Protein AF-A0A1V0UXR1-F1 (afdb_monomer)

Structure (mmCIF, N/CA/C/O backbone):
data_AF-A0A1V0UXR1-F1
#
_entry.id   AF-A0A1V0UXR1-F1
#
loop_
_atom_site.group_PDB
_atom_site.id
_atom_site.type_symbol
_atom_site.label_atom_id
_atom_site.label_alt_id
_atom_site.label_comp_id
_atom_site.label_asym_id
_atom_site.label_entity_id
_atom_site.label_seq_id
_atom_site.pdbx_PDB_ins_code
_atom_site.Cartn_x
_atom_site.Cartn_y
_atom_site.Cartn_z
_atom_site.occupancy
_atom_site.B_iso_or_equiv
_atom_site.auth_seq_id
_atom_site.auth_comp_id
_atom_site.auth_asym_id
_atom_site.auth_atom_id
_atom_site.pdbx_PDB_model_num
ATOM 1 N N . MET A 1 1 ? -4.793 -19.668 8.031 1.00 30.61 1 MET A N 1
ATOM 2 C CA . MET A 1 1 ? -3.951 -20.469 7.113 1.00 30.61 1 MET A CA 1
ATOM 3 C C . MET A 1 1 ? -4.131 -19.935 5.692 1.00 30.61 1 MET A C 1
ATOM 5 O O . MET A 1 1 ? -5.248 -19.958 5.199 1.00 30.61 1 MET A O 1
ATOM 9 N N . LYS A 1 2 ? -3.104 -19.369 5.041 1.00 19.45 2 LYS A N 1
ATOM 10 C CA . LYS A 1 2 ? -3.209 -19.041 3.606 1.00 19.45 2 LYS A CA 1
ATOM 11 C C . LYS A 1 2 ? -2.860 -20.305 2.828 1.00 19.45 2 LYS A C 1
ATOM 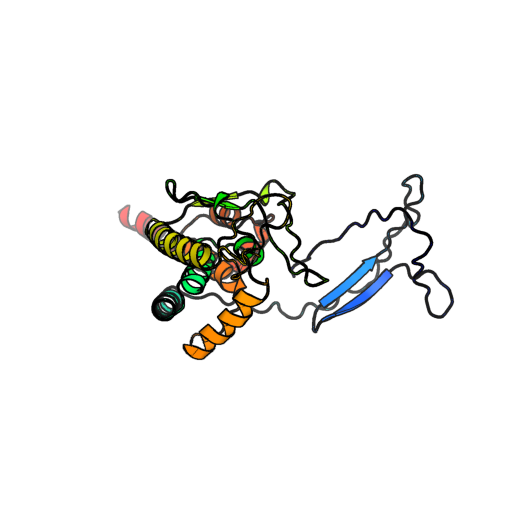13 O O . LYS A 1 2 ? -1.686 -20.646 2.735 1.00 19.45 2 LYS A O 1
ATOM 18 N N . PHE A 1 3 ? -3.871 -20.990 2.301 1.00 22.97 3 PHE A N 1
ATO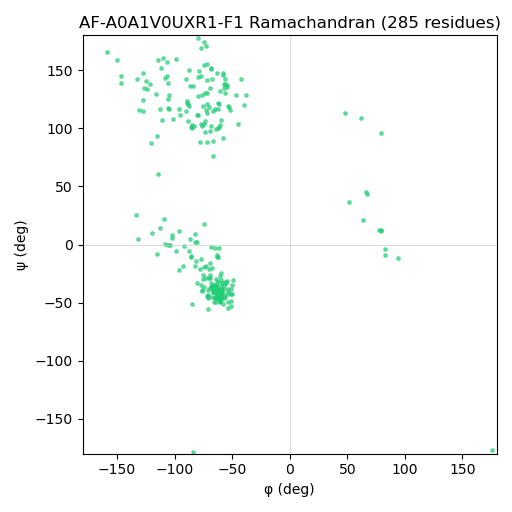M 19 C CA . PHE A 1 3 ? -3.676 -21.912 1.188 1.00 22.97 3 PHE A CA 1
ATOM 20 C C . PHE A 1 3 ? -3.181 -21.070 0.011 1.00 22.97 3 PHE A C 1
ATOM 22 O O . PHE A 1 3 ? -3.945 -20.332 -0.607 1.00 22.97 3 PHE A O 1
ATOM 29 N N . ILE A 1 4 ? -1.874 -21.081 -0.234 1.00 22.98 4 ILE A N 1
ATOM 30 C CA . ILE A 1 4 ? -1.334 -20.552 -1.482 1.00 22.98 4 ILE A CA 1
ATOM 31 C C . ILE A 1 4 ? -1.416 -21.717 -2.455 1.00 22.98 4 ILE A C 1
ATOM 33 O O . ILE A 1 4 ? -0.615 -22.635 -2.352 1.00 22.98 4 ILE A O 1
ATOM 37 N N . SER A 1 5 ? -2.447 -21.661 -3.302 1.00 24.59 5 SER A N 1
ATOM 38 C CA . SER A 1 5 ? -2.695 -22.492 -4.485 1.00 24.59 5 SER A CA 1
ATOM 39 C C . SER A 1 5 ? -2.537 -24.005 -4.311 1.00 24.59 5 SER A C 1
ATOM 41 O O . SER A 1 5 ? -1.430 -24.528 -4.234 1.00 24.59 5 SER A O 1
ATOM 43 N N . ALA A 1 6 ? -3.650 -24.727 -4.427 1.00 27.17 6 ALA A N 1
ATOM 44 C CA . ALA A 1 6 ? -3.596 -26.009 -5.113 1.00 27.17 6 ALA A CA 1
ATOM 45 C C . ALA A 1 6 ? -3.216 -25.706 -6.573 1.00 27.17 6 ALA A C 1
ATOM 47 O O . ALA A 1 6 ? -4.045 -25.224 -7.345 1.00 27.17 6 ALA A O 1
ATOM 48 N N . GLU A 1 7 ? -1.945 -25.874 -6.935 1.00 25.77 7 GLU A N 1
ATOM 49 C CA . GLU A 1 7 ? -1.585 -26.035 -8.340 1.00 25.77 7 GLU A CA 1
ATOM 50 C C . GLU A 1 7 ? -2.129 -27.399 -8.760 1.00 25.77 7 GLU A C 1
ATOM 52 O O . GLU A 1 7 ? -1.537 -28.437 -8.483 1.00 25.77 7 GLU A O 1
ATOM 57 N N . PHE A 1 8 ? -3.301 -27.399 -9.397 1.00 27.30 8 PHE A N 1
ATOM 58 C CA . PHE A 1 8 ? -3.663 -28.488 -10.292 1.00 27.30 8 PHE A CA 1
ATOM 59 C C . PHE A 1 8 ? -2.696 -28.406 -11.472 1.00 27.30 8 PHE A C 1
ATOM 61 O O . PHE A 1 8 ? -2.950 -27.705 -12.451 1.00 27.30 8 PHE A O 1
ATOM 68 N N . MET A 1 9 ? -1.552 -29.077 -11.360 1.00 26.83 9 MET A N 1
ATOM 69 C CA . MET A 1 9 ? -0.810 -29.451 -12.550 1.00 26.83 9 MET A CA 1
ATOM 70 C C . MET A 1 9 ? -1.651 -30.502 -13.273 1.00 26.83 9 MET A C 1
ATOM 72 O O . MET A 1 9 ? -1.670 -31.669 -12.892 1.00 26.83 9 MET A O 1
ATOM 76 N N . LEU A 1 10 ? -2.342 -30.086 -14.335 1.00 27.47 10 LEU A N 1
ATOM 77 C CA . LEU A 1 10 ? -2.569 -30.963 -15.480 1.00 27.47 10 LEU A CA 1
ATOM 78 C C . LEU A 1 10 ? -1.194 -31.197 -16.112 1.00 27.47 10 LEU A C 1
ATOM 80 O O . LEU A 1 10 ? -0.821 -30.553 -17.088 1.00 27.47 10 LEU A O 1
ATOM 84 N N . ALA A 1 11 ? -0.393 -32.051 -15.479 1.00 27.62 11 ALA A N 1
ATOM 85 C CA . ALA A 1 11 ? 0.801 -32.570 -16.104 1.00 27.62 11 ALA A CA 1
ATOM 86 C C . ALA A 1 11 ? 0.329 -33.599 -17.133 1.00 27.62 11 ALA A C 1
ATOM 88 O O . ALA A 1 11 ? -0.065 -34.710 -16.787 1.00 27.62 11 ALA A O 1
ATOM 89 N N . THR A 1 12 ? 0.351 -33.221 -18.410 1.00 27.61 12 THR A N 1
ATOM 90 C CA . THR A 1 12 ? 0.562 -34.205 -19.471 1.00 27.61 12 THR A CA 1
ATOM 91 C C . THR A 1 12 ? 1.817 -34.983 -19.100 1.00 27.61 12 THR A C 1
ATOM 93 O O . THR A 1 12 ? 2.887 -34.389 -18.958 1.00 27.61 12 THR A O 1
ATOM 96 N N . LEU A 1 13 ? 1.640 -36.281 -18.858 1.00 31.38 13 LEU A N 1
ATOM 97 C CA . LEU A 1 13 ? 2.658 -37.235 -18.429 1.00 31.38 13 LEU A CA 1
ATOM 98 C C . LEU A 1 13 ? 3.947 -37.056 -19.245 1.00 31.38 13 LEU A C 1
ATOM 100 O O . LEU A 1 13 ? 4.021 -37.480 -20.396 1.00 31.38 13 LEU A O 1
ATOM 104 N N . ASN A 1 14 ? 4.965 -36.437 -18.645 1.00 27.42 14 ASN A N 1
ATOM 105 C CA . ASN A 1 14 ? 6.330 -36.519 -19.145 1.00 27.42 14 ASN A CA 1
ATOM 106 C C . ASN A 1 14 ? 6.966 -37.768 -18.497 1.00 27.42 14 ASN A C 1
ATOM 108 O O . ASN A 1 14 ? 6.983 -37.842 -17.266 1.00 27.42 14 ASN A O 1
ATOM 112 N N . PRO A 1 15 ? 7.451 -38.774 -19.252 1.00 30.30 15 PRO A N 1
ATOM 113 C CA . PRO A 1 15 ? 7.796 -40.094 -18.702 1.00 30.30 15 PRO A CA 1
ATOM 114 C C . PRO A 1 15 ? 9.007 -40.134 -17.751 1.00 30.30 15 PRO A C 1
ATOM 116 O O . PRO A 1 15 ? 9.349 -41.203 -17.247 1.00 30.30 15 PRO A O 1
ATOM 119 N N . SER A 1 16 ? 9.683 -39.007 -17.522 1.00 29.00 16 SER A N 1
ATOM 120 C CA . SER A 1 16 ? 11.014 -38.945 -16.907 1.00 29.00 16 SER A CA 1
ATOM 121 C C . SER A 1 16 ? 11.057 -38.488 -15.442 1.00 29.00 16 SER A C 1
ATOM 123 O O . SER A 1 16 ? 12.135 -38.489 -14.855 1.00 29.00 16 SER A O 1
ATOM 125 N N . SER A 1 17 ? 9.929 -38.159 -14.802 1.00 36.78 17 SER A N 1
ATOM 126 C CA . SER A 1 17 ? 9.895 -37.747 -13.386 1.00 36.78 17 SER A CA 1
ATOM 127 C C . SER A 1 17 ? 9.136 -38.738 -12.501 1.00 36.78 17 SER A C 1
ATOM 129 O O . SER A 1 17 ? 8.135 -38.394 -11.878 1.00 36.78 17 SER A O 1
ATOM 131 N N . LYS A 1 18 ? 9.598 -39.988 -12.440 1.00 38.94 18 LYS A N 1
ATOM 132 C CA . LYS A 1 18 ? 9.097 -40.951 -11.452 1.00 38.94 18 LYS A CA 1
ATOM 133 C C . LYS A 1 18 ? 9.777 -40.676 -10.107 1.00 38.94 18 LYS A C 1
ATOM 135 O O . LYS A 1 18 ? 10.978 -40.894 -9.973 1.00 38.94 18 LYS A O 1
ATOM 140 N N . CYS A 1 19 ? 9.032 -40.188 -9.113 1.00 38.78 19 CYS A N 1
ATOM 141 C CA . CYS A 1 19 ? 9.479 -40.271 -7.721 1.00 38.78 19 CYS A CA 1
ATOM 142 C C . CYS A 1 19 ? 9.245 -41.713 -7.266 1.00 38.78 19 CYS A C 1
ATOM 144 O O . CYS A 1 19 ? 8.101 -42.107 -7.063 1.00 38.78 19 CYS A O 1
ATOM 146 N N . PHE A 1 20 ? 10.307 -42.510 -7.183 1.00 38.03 20 PHE A N 1
ATOM 147 C CA . PHE A 1 20 ? 10.250 -43.847 -6.602 1.00 38.03 20 PHE A CA 1
ATOM 148 C C . PHE A 1 20 ? 10.537 -43.771 -5.099 1.00 38.03 20 PHE A C 1
ATOM 150 O O . PHE A 1 20 ? 11.371 -42.968 -4.675 1.00 38.03 20 PHE A O 1
ATOM 157 N N . ASP A 1 21 ? 9.851 -44.581 -4.296 1.00 45.38 21 ASP A N 1
ATOM 158 C CA . ASP A 1 21 ? 10.274 -44.850 -2.924 1.00 45.38 21 ASP A CA 1
ATOM 159 C C . ASP A 1 21 ? 11.523 -45.756 -2.897 1.00 45.38 21 ASP A C 1
ATOM 161 O O . ASP A 1 21 ? 11.967 -46.291 -3.915 1.00 45.38 21 ASP A O 1
ATOM 165 N N . GLU A 1 22 ? 12.107 -45.914 -1.710 1.00 40.34 22 GLU A N 1
ATOM 166 C CA . GLU A 1 22 ? 13.294 -46.736 -1.423 1.00 40.34 22 GLU A CA 1
ATOM 167 C C . GLU A 1 22 ? 13.115 -48.244 -1.723 1.00 40.34 22 GLU A C 1
ATOM 169 O O . GLU A 1 22 ? 14.075 -49.012 -1.651 1.00 40.34 22 GLU A O 1
ATOM 174 N N . HIS A 1 23 ? 11.916 -48.656 -2.147 1.00 42.09 23 HIS A N 1
ATOM 175 C CA . HIS A 1 23 ? 11.561 -50.012 -2.561 1.00 42.09 23 HIS A CA 1
ATOM 176 C C . HIS A 1 23 ? 11.078 -50.102 -4.024 1.00 42.09 23 HIS A C 1
ATOM 178 O O . HIS A 1 23 ? 10.616 -51.159 -4.454 1.00 42.09 23 HIS A O 1
ATOM 184 N N . GLY A 1 24 ? 11.208 -49.030 -4.817 1.00 37.50 24 GLY A N 1
ATOM 185 C CA . GLY A 1 24 ? 10.818 -49.012 -6.232 1.00 37.50 24 GLY A CA 1
ATOM 186 C C . GLY A 1 24 ? 9.314 -48.836 -6.487 1.00 37.50 24 GLY A C 1
ATOM 187 O O . GLY A 1 24 ? 8.867 -49.002 -7.624 1.00 37.50 24 GLY A O 1
ATOM 188 N N . GLY A 1 25 ? 8.528 -48.477 -5.470 1.00 38.28 25 GLY A N 1
ATOM 189 C CA . GLY A 1 25 ? 7.123 -48.087 -5.589 1.00 38.28 25 GLY A CA 1
ATOM 190 C C . GLY A 1 25 ? 6.963 -46.646 -6.081 1.00 38.28 25 GLY A C 1
ATOM 191 O O . GLY A 1 25 ? 7.808 -45.792 -5.832 1.00 38.28 25 GLY A O 1
ATOM 192 N N . ILE A 1 26 ? 5.886 -46.343 -6.813 1.00 47.56 26 ILE A N 1
ATOM 193 C CA . ILE A 1 26 ? 5.586 -44.969 -7.253 1.00 47.56 26 ILE A CA 1
ATOM 194 C C . ILE A 1 26 ? 5.142 -44.153 -6.029 1.00 47.56 26 ILE A C 1
ATOM 196 O O . ILE A 1 26 ? 4.154 -44.488 -5.376 1.00 47.56 26 ILE A O 1
ATOM 200 N N . GLN A 1 27 ? 5.845 -43.066 -5.713 1.00 43.50 27 GLN A N 1
ATOM 201 C CA . GLN A 1 27 ? 5.537 -42.191 -4.583 1.00 43.50 27 GLN A CA 1
ATOM 202 C C . GLN A 1 27 ? 4.359 -41.257 -4.924 1.00 43.50 27 GLN A C 1
ATOM 204 O O . GLN A 1 27 ? 4.540 -40.135 -5.387 1.00 43.50 27 GLN A O 1
ATOM 209 N N . MET A 1 28 ? 3.135 -41.733 -4.672 1.00 53.91 28 MET A N 1
ATOM 210 C CA . MET A 1 28 ? 1.866 -41.105 -5.098 1.00 53.91 28 MET A CA 1
ATOM 211 C C . MET A 1 28 ? 1.447 -39.852 -4.309 1.00 53.91 28 MET A C 1
ATOM 213 O O . MET A 1 28 ? 0.611 -39.059 -4.754 1.00 53.91 28 MET A O 1
ATOM 217 N N . ALA A 1 29 ? 1.997 -39.669 -3.112 1.00 53.91 29 ALA A N 1
ATOM 218 C CA . ALA A 1 29 ? 1.836 -38.454 -2.335 1.00 53.91 29 ALA A CA 1
ATOM 219 C C . ALA A 1 29 ? 3.111 -38.197 -1.538 1.00 53.91 29 ALA A C 1
ATOM 221 O O . ALA A 1 29 ? 3.706 -39.117 -0.979 1.00 53.91 29 ALA A O 1
ATOM 222 N N . SER A 1 30 ? 3.532 -36.938 -1.464 1.00 58.03 30 SER A N 1
ATOM 223 C CA . SER A 1 30 ? 4.660 -36.550 -0.623 1.00 58.03 30 SER A CA 1
ATOM 224 C C . SER A 1 30 ? 4.316 -35.323 0.200 1.00 58.03 30 SER A C 1
ATOM 226 O O . SER A 1 30 ? 3.637 -34.399 -0.255 1.00 58.03 30 SER A O 1
ATOM 228 N N . ILE A 1 31 ? 4.797 -35.316 1.440 1.00 60.50 31 ILE A N 1
ATOM 229 C CA . ILE A 1 31 ? 4.770 -34.142 2.297 1.00 60.50 31 ILE A CA 1
ATOM 230 C C . ILE A 1 31 ? 6.209 -33.691 2.520 1.00 60.50 31 ILE A C 1
ATOM 232 O O . ILE A 1 31 ? 7.033 -34.417 3.068 1.00 60.50 31 ILE A O 1
ATOM 236 N N . ARG A 1 32 ? 6.540 -32.484 2.063 1.00 60.44 32 ARG A N 1
ATOM 237 C CA . ARG A 1 32 ? 7.872 -31.896 2.242 1.00 60.44 32 ARG A CA 1
ATOM 238 C C . ARG A 1 32 ? 7.779 -30.658 3.106 1.00 60.44 32 ARG A C 1
ATOM 240 O O . ARG A 1 32 ? 6.991 -29.757 2.833 1.00 60.44 32 ARG A O 1
ATOM 247 N N . LYS A 1 33 ? 8.606 -30.569 4.142 1.00 55.06 33 LYS A N 1
ATOM 248 C CA . LYS A 1 33 ? 8.699 -29.361 4.967 1.00 55.06 33 LYS A CA 1
ATOM 249 C C . LYS A 1 33 ? 9.357 -28.244 4.147 1.00 55.06 33 LYS A C 1
ATOM 251 O O . LYS A 1 33 ? 10.494 -28.379 3.715 1.00 55.06 33 LYS A O 1
ATOM 256 N N . ARG A 1 34 ? 8.637 -27.145 3.918 1.00 59.41 34 ARG A N 1
ATOM 257 C CA . ARG A 1 34 ? 9.094 -25.978 3.140 1.00 59.41 34 ARG A CA 1
ATOM 258 C C . ARG A 1 34 ? 9.599 -24.829 4.025 1.00 59.41 34 ARG A C 1
ATOM 260 O O . ARG A 1 34 ? 10.075 -23.822 3.513 1.00 59.41 34 ARG A O 1
ATOM 267 N N . GLY A 1 35 ? 9.461 -24.950 5.344 1.00 45.22 35 GLY A N 1
ATOM 268 C CA . GLY A 1 35 ? 9.848 -23.931 6.319 1.00 45.22 35 GLY A CA 1
ATOM 269 C C . GLY A 1 35 ? 9.465 -24.332 7.741 1.00 45.22 35 GLY A C 1
ATOM 270 O O . GLY A 1 35 ? 8.943 -25.423 7.968 1.00 45.22 35 GLY A O 1
ATOM 271 N N . THR A 1 36 ? 9.700 -23.449 8.717 1.00 41.38 36 THR A N 1
ATOM 272 C CA . THR A 1 36 ? 9.523 -23.759 10.149 1.00 41.38 36 THR A CA 1
ATOM 273 C C . THR A 1 36 ? 8.127 -24.305 10.473 1.00 41.38 36 THR A C 1
ATOM 275 O O . THR A 1 36 ? 8.024 -25.260 11.235 1.00 41.38 36 THR A O 1
ATOM 278 N N . ASN A 1 37 ? 7.085 -23.768 9.818 1.00 48.25 37 ASN A N 1
ATOM 279 C CA . ASN A 1 37 ? 5.680 -24.189 9.938 1.00 48.25 37 ASN A CA 1
ATOM 280 C C . ASN A 1 37 ? 4.980 -24.352 8.568 1.00 48.25 37 ASN A C 1
ATOM 282 O O . ASN A 1 37 ? 3.766 -24.170 8.473 1.00 48.25 37 ASN A O 1
ATOM 286 N N . SER A 1 38 ? 5.713 -24.621 7.485 1.00 43.38 38 SER A N 1
ATOM 287 C CA . SER A 1 38 ? 5.108 -24.818 6.160 1.00 43.38 38 SER A CA 1
ATOM 288 C C . SER A 1 38 ? 5.453 -26.189 5.603 1.00 43.38 38 SER A C 1
ATOM 290 O O . SER A 1 38 ? 6.592 -26.641 5.693 1.00 43.38 38 SER A O 1
ATOM 292 N N . TYR A 1 39 ? 4.453 -26.832 5.009 1.00 61.84 39 TYR A N 1
ATOM 293 C CA . TYR A 1 39 ? 4.573 -28.117 4.338 1.00 61.84 39 TYR A CA 1
ATOM 294 C C . TYR A 1 39 ? 4.005 -27.967 2.927 1.00 61.84 39 TYR A C 1
ATOM 296 O O . TYR A 1 39 ? 2.961 -27.342 2.741 1.00 61.84 39 TYR A O 1
ATOM 304 N N . LEU A 1 40 ? 4.722 -28.488 1.941 1.00 55.81 40 LEU A N 1
ATOM 305 C CA . LEU A 1 40 ? 4.225 -28.727 0.600 1.00 55.81 40 LEU A CA 1
ATOM 306 C C . LEU A 1 40 ? 3.634 -30.132 0.591 1.00 55.81 40 LEU A C 1
ATOM 308 O O . LEU A 1 40 ? 4.325 -31.085 0.946 1.00 55.81 40 LEU A O 1
ATOM 312 N N . LEU A 1 41 ? 2.367 -30.228 0.216 1.00 58.84 41 LEU A N 1
ATOM 313 C CA . LEU A 1 41 ? 1.689 -31.491 -0.006 1.00 58.84 41 LEU A CA 1
ATOM 314 C C . LEU A 1 41 ? 1.552 -31.671 -1.517 1.00 58.84 41 LEU A C 1
ATOM 316 O O . LEU A 1 41 ? 0.887 -30.862 -2.164 1.00 58.84 41 LEU A O 1
ATOM 320 N N . THR A 1 42 ? 2.172 -32.708 -2.059 1.00 58.69 42 THR A N 1
ATOM 321 C CA . THR A 1 42 ? 1.987 -33.120 -3.450 1.00 58.69 42 THR A CA 1
ATOM 322 C C . THR A 1 42 ? 1.124 -34.366 -3.442 1.00 58.69 42 THR A C 1
ATOM 324 O O . THR A 1 42 ? 1.456 -35.325 -2.750 1.00 58.69 42 THR A O 1
ATOM 327 N N . VAL A 1 43 ? 0.018 -34.342 -4.182 1.00 59.78 43 VAL A N 1
ATOM 328 C CA . VAL A 1 43 ? -0.859 -35.498 -4.381 1.00 59.78 43 VAL A CA 1
ATOM 329 C C . VAL A 1 43 ? -1.033 -35.664 -5.880 1.00 59.78 43 VAL A C 1
ATOM 331 O O . VAL A 1 43 ? -1.601 -34.785 -6.529 1.00 59.78 43 VAL A O 1
ATOM 334 N N . GLU A 1 44 ? -0.549 -36.771 -6.428 1.00 57.84 44 GLU A N 1
ATOM 335 C CA . GLU A 1 44 ? -0.821 -37.122 -7.816 1.00 57.84 44 GLU A CA 1
ATOM 336 C C . GLU A 1 44 ? -2.180 -37.822 -7.872 1.00 57.84 44 GLU A C 1
ATOM 338 O O . GLU A 1 44 ? -2.340 -38.986 -7.504 1.00 57.84 44 GLU A O 1
ATOM 343 N N . LEU A 1 45 ? -3.206 -37.082 -8.294 1.00 56.47 45 LEU A N 1
ATOM 344 C CA . LEU A 1 45 ? -4.479 -37.688 -8.663 1.00 56.47 45 LEU A CA 1
ATOM 345 C C . LEU A 1 45 ? -4.258 -38.386 -10.005 1.00 56.47 45 LEU A C 1
ATOM 347 O O . LEU A 1 45 ? -4.289 -37.739 -11.046 1.00 56.47 45 LEU A O 1
ATOM 351 N N . GLY A 1 46 ? -3.990 -39.691 -9.974 1.00 54.81 46 GLY A N 1
ATOM 352 C CA . GLY A 1 46 ? -3.869 -40.488 -11.190 1.00 54.81 46 GLY A CA 1
ATOM 353 C C . GLY A 1 46 ? -5.176 -40.422 -11.980 1.00 54.81 46 GLY A C 1
ATOM 354 O O . GLY A 1 46 ? -6.176 -41.003 -11.558 1.00 54.81 46 GLY A O 1
ATOM 355 N N . TYR A 1 47 ? -5.183 -39.695 -13.092 1.00 56.22 47 TYR A N 1
ATOM 356 C CA . TYR A 1 47 ? -6.168 -39.831 -14.163 1.00 56.22 47 TYR A CA 1
ATOM 357 C C . TYR A 1 47 ? -5.469 -40.539 -15.325 1.00 56.22 47 TYR A C 1
ATOM 359 O O . TYR A 1 47 ? -4.293 -40.276 -15.580 1.00 56.22 47 TYR A O 1
ATOM 367 N N . ASP A 1 48 ? -6.152 -41.466 -15.990 1.00 55.84 48 ASP A N 1
ATOM 368 C CA . ASP A 1 48 ? -5.620 -42.096 -17.197 1.00 55.84 48 ASP A CA 1
ATOM 369 C C . ASP A 1 48 ? -5.696 -41.136 -18.397 1.00 55.84 48 ASP A C 1
ATOM 371 O O . ASP A 1 48 ? -6.245 -40.032 -18.316 1.00 55.84 48 ASP A O 1
ATOM 375 N N . ALA A 1 49 ? -5.131 -41.551 -19.534 1.00 48.53 49 ALA A N 1
ATOM 376 C CA . ALA A 1 49 ? -5.113 -40.759 -20.765 1.00 48.53 49 ALA A CA 1
ATOM 377 C C . ALA A 1 49 ? -6.521 -40.471 -21.332 1.00 48.53 49 ALA A C 1
ATOM 379 O O . ALA A 1 49 ? -6.664 -39.650 -22.234 1.00 48.53 49 ALA A O 1
ATOM 380 N N . GLN A 1 50 ? -7.557 -41.128 -20.803 1.00 54.75 50 GLN A N 1
ATOM 381 C CA . GLN A 1 50 ? -8.961 -40.974 -21.173 1.00 54.75 50 GLN A CA 1
ATOM 382 C C . GLN A 1 50 ? -9.740 -40.130 -20.146 1.00 54.75 50 GLN A C 1
ATOM 384 O O . GLN A 1 50 ? -10.955 -39.972 -20.266 1.00 54.75 50 GLN A O 1
ATOM 389 N N . GLY A 1 51 ? -9.057 -39.566 -19.142 1.00 50.97 51 GLY A N 1
ATOM 390 C CA . GLY A 1 51 ? -9.655 -38.706 -18.121 1.00 50.97 51 GLY A CA 1
ATOM 391 C C . GLY A 1 51 ? -10.414 -39.467 -17.033 1.00 50.97 51 GLY A C 1
ATOM 392 O O . GLY A 1 51 ? -11.129 -38.851 -16.239 1.00 50.97 51 GLY A O 1
ATOM 393 N N . LYS A 1 52 ? -10.270 -40.793 -16.951 1.00 53.62 52 LYS A N 1
ATOM 394 C CA . LYS A 1 52 ? -10.878 -41.600 -15.895 1.00 53.62 52 LYS A CA 1
ATOM 395 C C . LYS A 1 52 ? -9.957 -41.633 -14.685 1.00 53.62 52 LYS A C 1
ATOM 397 O O . LYS A 1 52 ? -8.744 -41.795 -14.779 1.00 53.62 52 LYS A O 1
ATOM 402 N N . ARG A 1 53 ? -10.555 -41.478 -13.508 1.00 57.84 53 ARG A N 1
ATOM 403 C CA . ARG A 1 53 ? -9.836 -41.505 -12.236 1.00 57.84 53 ARG A CA 1
ATOM 404 C C . ARG A 1 53 ? -9.283 -42.917 -11.994 1.00 57.84 53 ARG A C 1
ATOM 406 O O . ARG A 1 53 ? -10.054 -43.858 -11.817 1.00 57.84 53 ARG A O 1
ATOM 413 N N . VAL A 1 54 ? -7.959 -43.053 -11.976 1.00 65.62 54 VAL A N 1
ATOM 414 C CA . VAL A 1 54 ? -7.230 -44.303 -11.689 1.00 65.62 54 VAL A CA 1
ATOM 415 C C . VAL A 1 54 ? -7.377 -44.678 -10.212 1.00 65.62 54 VAL A C 1
ATOM 417 O O . VAL A 1 54 ? -7.405 -45.854 -9.861 1.00 65.62 54 VAL A O 1
ATOM 420 N N . ILE A 1 55 ? -7.544 -43.679 -9.340 1.00 63.34 55 ILE A N 1
ATOM 421 C CA . ILE A 1 55 ? -7.718 -43.868 -7.898 1.00 63.34 55 ILE A CA 1
ATOM 422 C C . ILE A 1 55 ? -9.186 -43.643 -7.517 1.00 63.34 55 ILE A C 1
ATOM 424 O O . ILE A 1 55 ? -9.708 -42.536 -7.660 1.00 63.34 55 ILE A O 1
ATOM 428 N N . LYS A 1 56 ? -9.857 -44.685 -7.011 1.00 60.91 56 LYS A N 1
ATOM 429 C CA . LYS A 1 56 ? -11.254 -44.598 -6.547 1.00 60.91 56 LYS A CA 1
ATOM 430 C C . LYS A 1 56 ? -11.388 -43.761 -5.269 1.00 60.91 56 LYS A C 1
ATOM 432 O O . LYS A 1 56 ? -12.319 -42.966 -5.161 1.00 60.91 56 LYS A O 1
ATOM 437 N N . ASP A 1 57 ? -10.413 -43.874 -4.367 1.00 61.38 57 ASP A N 1
ATOM 438 C CA . ASP A 1 57 ? -10.413 -43.225 -3.055 1.00 61.38 57 ASP A CA 1
ATOM 439 C C . ASP A 1 57 ? -9.434 -42.048 -2.965 1.00 61.38 57 ASP A C 1
ATOM 441 O O . ASP A 1 57 ? -8.480 -41.922 -3.729 1.00 61.38 57 ASP A O 1
ATOM 445 N N . ASN A 1 58 ? -9.674 -41.130 -2.032 1.00 62.56 58 ASN A N 1
ATOM 446 C CA . ASN A 1 58 ? -8.752 -40.026 -1.787 1.00 62.56 58 ASN A CA 1
ATOM 447 C C . ASN A 1 58 ? -7.521 -40.547 -1.017 1.00 62.56 58 ASN A C 1
ATOM 449 O O . ASN A 1 58 ? -7.695 -40.976 0.124 1.00 62.56 58 ASN A O 1
ATOM 453 N N . PRO A 1 59 ? -6.288 -40.451 -1.554 1.00 65.00 59 PRO A N 1
ATOM 454 C CA . PRO A 1 59 ? -5.074 -40.895 -0.856 1.00 65.00 59 PRO A CA 1
ATOM 455 C C . PRO A 1 59 ? -4.789 -40.106 0.436 1.00 65.00 59 PRO A C 1
ATOM 457 O O . PRO A 1 59 ? -3.948 -40.503 1.234 1.00 65.00 59 PRO A O 1
ATOM 460 N N . MET A 1 60 ? -5.501 -38.996 0.667 1.00 62.72 60 MET A N 1
ATOM 461 C CA . MET A 1 60 ? -5.445 -38.218 1.908 1.00 62.72 60 MET A CA 1
ATOM 462 C C . MET A 1 60 ? -6.412 -38.706 2.996 1.00 62.72 60 MET A C 1
ATOM 464 O O . MET A 1 60 ? -6.384 -38.174 4.109 1.00 62.72 60 MET A O 1
ATOM 468 N N . ASN A 1 61 ? -7.273 -39.690 2.712 1.00 61.53 61 ASN A N 1
ATOM 469 C CA . ASN A 1 61 ? -8.146 -40.277 3.727 1.00 61.53 61 ASN A CA 1
ATOM 470 C C . ASN A 1 61 ? -7.289 -40.942 4.818 1.00 61.53 61 ASN A C 1
ATOM 472 O O . ASN A 1 61 ? -6.478 -41.815 4.538 1.00 61.53 61 ASN A O 1
ATOM 476 N N . GLY A 1 62 ? -7.454 -40.509 6.072 1.00 62.38 62 GLY A N 1
ATOM 477 C CA . GLY A 1 62 ? -6.697 -41.021 7.225 1.00 62.38 62 GLY A CA 1
ATOM 478 C C . GLY A 1 62 ? -5.443 -40.217 7.595 1.00 62.38 62 GLY A C 1
ATOM 479 O O . GLY A 1 62 ? -4.925 -40.379 8.702 1.00 62.38 62 GLY A O 1
ATOM 480 N N . VAL A 1 63 ? -4.990 -39.285 6.748 1.00 66.06 63 VAL A N 1
ATOM 481 C CA . VAL A 1 63 ? -3.870 -38.395 7.089 1.00 66.06 63 VAL A CA 1
ATOM 482 C C . VAL A 1 63 ? -4.347 -37.346 8.097 1.00 66.06 63 VAL A C 1
ATOM 484 O O . VAL A 1 63 ? -5.069 -36.405 7.761 1.00 66.06 63 VAL A O 1
ATOM 487 N N . LYS A 1 64 ? -3.933 -37.489 9.362 1.00 54.31 64 LYS A N 1
ATOM 488 C CA . LYS A 1 64 ? -4.240 -36.507 10.411 1.00 54.31 64 LYS A CA 1
ATOM 489 C C . LYS A 1 64 ? -3.560 -35.177 10.088 1.00 54.31 64 LYS A C 1
ATOM 491 O O . LYS A 1 64 ? -2.334 -35.078 10.077 1.00 54.31 64 LYS A O 1
ATOM 496 N N . LYS A 1 65 ? -4.366 -34.134 9.870 1.00 58.88 65 LYS A N 1
ATOM 497 C CA . LYS A 1 65 ? -3.874 -32.761 9.721 1.00 58.88 65 LYS A CA 1
ATOM 498 C C . LYS A 1 65 ? -3.060 -32.388 10.974 1.00 58.88 65 LYS A C 1
ATOM 500 O O . LYS A 1 65 ? -3.561 -32.584 12.085 1.00 58.88 65 LYS A O 1
ATOM 505 N N . PRO A 1 66 ? -1.833 -31.854 10.836 1.00 63.22 66 PRO A N 1
ATOM 506 C CA . PRO A 1 66 ? -1.076 -31.368 11.983 1.00 63.22 66 PRO A CA 1
ATOM 507 C C . PRO A 1 66 ? -1.912 -30.356 12.770 1.00 63.22 66 PRO A C 1
ATOM 509 O O . PRO A 1 66 ? -2.558 -29.500 12.160 1.00 63.22 66 PRO A O 1
ATOM 512 N N . LYS A 1 67 ? -1.904 -30.446 14.109 1.00 52.34 67 LYS A N 1
ATOM 513 C CA . LYS A 1 67 ? -2.588 -29.468 14.969 1.00 52.34 67 LYS A CA 1
ATOM 514 C C . LYS A 1 67 ? -2.109 -28.067 14.585 1.00 52.34 67 LYS A C 1
ATOM 516 O O . LYS A 1 67 ? -0.915 -27.771 14.673 1.00 52.34 67 LYS A O 1
ATOM 521 N N . GLU A 1 68 ? -3.030 -27.221 14.129 1.00 55.91 68 GLU A N 1
ATOM 522 C CA . GLU A 1 68 ? -2.722 -25.820 13.864 1.00 55.91 68 GLU A CA 1
ATOM 523 C C . GLU A 1 68 ? -2.314 -25.184 15.197 1.00 55.91 68 GLU A C 1
ATOM 525 O O . GLU A 1 68 ? -3.098 -25.150 16.144 1.00 55.91 68 GLU A O 1
ATOM 530 N N . LYS A 1 69 ? -1.061 -24.717 15.303 1.00 50.81 69 LYS A N 1
ATOM 531 C CA . LYS A 1 69 ? -0.689 -23.814 16.399 1.00 50.81 69 LYS A CA 1
ATOM 532 C C . LYS A 1 69 ? -1.624 -22.608 16.330 1.00 50.81 69 LYS A C 1
ATOM 534 O O . LYS A 1 69 ? -1.923 -22.167 15.217 1.00 50.81 69 LYS A O 1
ATOM 539 N N . ALA A 1 70 ? -2.038 -22.092 17.492 1.00 52.56 70 ALA A N 1
ATOM 540 C CA . ALA A 1 70 ? -2.850 -20.883 17.600 1.00 52.56 70 ALA A CA 1
ATOM 541 C C . ALA A 1 70 ? -2.362 -19.851 16.575 1.00 52.56 70 ALA A C 1
ATOM 543 O O . ALA A 1 70 ? -1.172 -19.514 16.528 1.00 52.56 70 ALA A O 1
ATOM 544 N N . THR A 1 71 ? -3.251 -19.451 15.665 1.00 54.22 71 THR A N 1
ATOM 545 C CA . THR A 1 71 ? -2.946 -18.430 14.668 1.00 54.22 71 THR A CA 1
ATOM 546 C C . THR A 1 71 ? -2.444 -17.204 15.409 1.00 54.22 71 THR A C 1
ATOM 548 O O . THR A 1 71 ? -3.176 -16.679 16.239 1.00 54.22 71 THR A O 1
ATOM 551 N N . ARG A 1 72 ? -1.201 -16.776 15.133 1.00 55.41 72 ARG A N 1
ATOM 552 C CA . ARG A 1 72 ? -0.677 -15.507 15.656 1.00 55.41 72 ARG A CA 1
ATOM 553 C C . ARG A 1 72 ? -1.729 -14.427 15.433 1.00 55.41 72 ARG A C 1
ATOM 555 O O . ARG A 1 72 ? -2.217 -14.298 14.305 1.00 55.41 72 ARG A O 1
ATOM 562 N N . GLU A 1 73 ? -2.053 -13.703 16.496 1.00 63.41 73 GLU A N 1
ATOM 563 C CA . GLU A 1 73 ? -2.946 -12.557 16.420 1.00 63.41 73 GLU A CA 1
ATOM 564 C C . GLU A 1 73 ? -2.394 -11.565 15.397 1.00 63.41 73 GLU A C 1
ATOM 566 O O . GLU A 1 73 ? -1.181 -11.391 15.241 1.00 63.41 73 GLU A O 1
ATOM 571 N N . ILE A 1 74 ? -3.295 -11.011 14.594 1.00 71.00 74 ILE A N 1
ATOM 572 C CA . ILE A 1 74 ? -2.921 -10.059 13.559 1.00 71.00 74 ILE A CA 1
ATOM 573 C C . ILE A 1 74 ? -2.740 -8.718 14.247 1.00 71.00 74 ILE A C 1
ATOM 575 O O . ILE A 1 74 ? -3.699 -8.115 14.715 1.00 71.00 74 ILE A O 1
ATOM 579 N N . GLU A 1 75 ? -1.496 -8.266 14.291 1.00 79.94 75 GLU A N 1
ATOM 580 C CA . GLU A 1 75 ? -1.161 -6.955 14.815 1.00 79.94 75 GLU A CA 1
ATOM 581 C C . GLU A 1 75 ? -1.521 -5.871 13.799 1.00 79.94 75 GLU A C 1
ATOM 583 O O . GLU A 1 75 ? -1.130 -5.943 12.634 1.00 79.94 75 GLU A O 1
ATOM 588 N N . VAL A 1 76 ? -2.261 -4.861 14.243 1.00 88.06 76 VAL A N 1
ATOM 589 C CA . VAL A 1 76 ? -2.656 -3.690 13.448 1.00 88.06 76 VAL A CA 1
ATOM 590 C C . VAL A 1 76 ? -2.282 -2.433 14.206 1.00 88.06 76 VAL A C 1
ATOM 592 O O . VAL A 1 76 ? -2.299 -2.458 15.434 1.00 88.06 76 VAL A O 1
ATOM 595 N N . TYR A 1 77 ? -1.931 -1.367 13.490 1.00 92.31 77 TYR A N 1
ATOM 596 C CA . TYR A 1 77 ? -1.741 -0.060 14.116 1.00 92.31 77 TYR A CA 1
ATOM 597 C C . TYR A 1 77 ? -3.081 0.606 14.412 1.00 92.31 77 TYR A C 1
ATOM 599 O O . TYR A 1 77 ? -4.031 0.458 13.637 1.00 92.31 77 TYR A O 1
ATOM 607 N N . ASP A 1 78 ? -3.134 1.343 15.514 1.00 90.38 78 ASP A N 1
ATOM 608 C CA . ASP A 1 78 ? -4.209 2.294 15.787 1.00 90.38 78 ASP A CA 1
ATOM 609 C C . ASP A 1 78 ? -3.955 3.659 15.110 1.00 90.38 78 ASP A C 1
ATOM 611 O O . ASP A 1 78 ? -2.982 3.848 14.373 1.00 90.38 78 ASP A O 1
ATOM 615 N N . GLU A 1 79 ? -4.862 4.615 15.315 1.00 90.56 79 GLU A N 1
ATOM 616 C CA . GLU A 1 79 ? -4.778 5.953 14.716 1.00 90.56 79 GLU A CA 1
ATOM 617 C C . GLU A 1 79 ? -3.552 6.746 15.199 1.00 90.56 79 GLU A C 1
ATOM 619 O O . GLU A 1 79 ? -2.916 7.447 14.408 1.00 90.56 79 GLU A O 1
ATOM 624 N N . HIS A 1 80 ? -3.173 6.598 16.470 1.00 94.31 80 HIS A N 1
ATOM 625 C CA . HIS A 1 80 ? -2.025 7.291 17.047 1.00 94.31 80 HIS A CA 1
ATOM 626 C C . HIS A 1 80 ? -0.706 6.722 16.508 1.00 94.31 80 HIS A C 1
ATOM 628 O O . HIS A 1 80 ? 0.173 7.473 16.081 1.00 94.31 80 HIS A O 1
ATOM 634 N N . GLU A 1 81 ? -0.580 5.398 16.441 1.00 95.69 81 GLU A N 1
ATOM 635 C CA . GLU A 1 81 ? 0.567 4.720 15.836 1.00 95.69 81 GLU A CA 1
ATOM 636 C C . GLU A 1 81 ? 0.691 5.032 14.340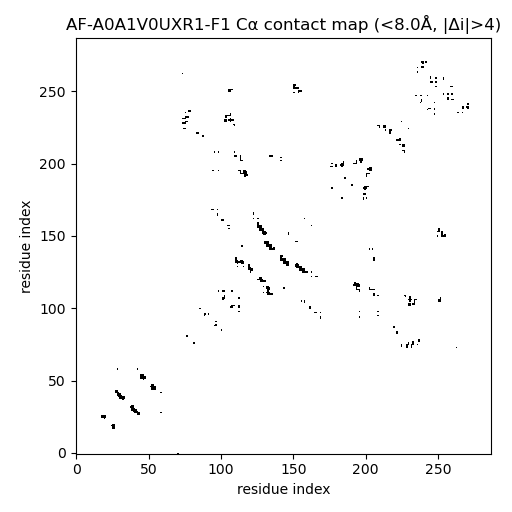 1.00 95.69 81 GLU A C 1
ATOM 638 O O . GLU A 1 81 ? 1.800 5.196 13.826 1.00 95.69 81 GLU A O 1
ATOM 643 N N . VAL A 1 82 ? -0.433 5.173 13.629 1.00 96.31 82 VAL A N 1
ATOM 644 C CA . VAL A 1 82 ? -0.433 5.641 12.238 1.00 96.31 82 VAL A CA 1
ATOM 645 C C . VAL A 1 82 ? 0.086 7.070 12.133 1.00 96.31 82 VAL A C 1
ATOM 647 O O . VAL A 1 82 ? 0.900 7.334 11.250 1.00 96.31 82 VAL A O 1
ATOM 650 N N . GLN A 1 83 ? -0.302 7.971 13.035 1.00 96.38 83 GLN A N 1
ATOM 651 C CA . GLN A 1 83 ? 0.224 9.336 13.040 1.00 96.38 83 GLN A CA 1
ATOM 652 C C . GLN A 1 83 ? 1.740 9.364 13.299 1.00 96.38 83 GLN A C 1
ATOM 654 O O . GLN A 1 83 ? 2.485 10.080 12.621 1.00 96.38 83 GLN A O 1
ATOM 659 N N . GLN A 1 84 ? 2.223 8.556 14.248 1.00 97.31 84 GLN A N 1
ATOM 660 C CA . GLN A 1 84 ? 3.657 8.397 14.509 1.00 97.31 84 GLN A CA 1
ATOM 661 C C . GLN A 1 84 ? 4.394 7.855 13.278 1.00 97.31 84 GLN A C 1
ATOM 663 O O . GLN A 1 84 ? 5.436 8.389 12.890 1.00 97.31 84 GLN A O 1
ATOM 668 N N . LEU A 1 85 ? 3.821 6.840 12.624 1.00 97.56 85 LEU A N 1
ATOM 669 C CA . LEU A 1 85 ? 4.331 6.277 11.380 1.00 97.56 85 LEU A CA 1
ATOM 670 C C . LEU A 1 85 ? 4.433 7.345 10.282 1.00 97.56 85 LEU A C 1
ATOM 672 O O . LEU A 1 85 ? 5.489 7.481 9.665 1.00 97.56 85 LEU A O 1
ATOM 676 N N . THR A 1 86 ? 3.367 8.109 10.030 1.00 96.50 86 THR A N 1
ATOM 677 C CA . THR A 1 86 ? 3.366 9.133 8.975 1.00 96.50 86 THR A CA 1
ATOM 678 C C . THR A 1 86 ? 4.390 10.226 9.248 1.00 96.50 86 THR A C 1
ATOM 680 O O . THR A 1 86 ? 5.103 10.624 8.330 1.00 96.50 86 THR A O 1
ATOM 683 N N . ASN A 1 87 ? 4.539 10.642 10.509 1.00 97.38 87 ASN A N 1
ATOM 684 C CA . ASN A 1 87 ? 5.535 11.636 10.908 1.00 97.38 87 ASN A CA 1
ATOM 685 C C . ASN A 1 87 ? 6.968 11.123 10.693 1.00 97.38 87 ASN A C 1
ATOM 687 O O . ASN A 1 87 ? 7.826 11.858 10.207 1.00 97.38 87 ASN A O 1
ATOM 691 N N . ALA A 1 88 ? 7.237 9.855 11.016 1.00 97.50 88 ALA A N 1
ATOM 692 C CA . ALA A 1 88 ? 8.545 9.243 10.790 1.00 97.50 88 ALA A CA 1
ATOM 693 C C . ALA A 1 88 ? 8.887 9.126 9.291 1.00 97.50 88 ALA A C 1
ATOM 695 O O . ALA A 1 88 ? 10.039 9.323 8.902 1.00 97.50 88 ALA A O 1
ATOM 696 N N . LEU A 1 89 ? 7.892 8.869 8.433 1.00 97.38 89 LEU A N 1
ATOM 697 C CA . LEU A 1 89 ? 8.082 8.770 6.980 1.00 97.38 89 LEU A CA 1
ATOM 698 C C . LEU A 1 89 ? 8.467 10.096 6.309 1.00 97.38 89 LEU A C 1
ATOM 700 O O . LEU A 1 89 ? 9.015 10.064 5.207 1.00 97.38 89 LEU A O 1
ATOM 704 N N . GLU A 1 90 ? 8.215 11.250 6.934 1.00 95.62 90 GLU A N 1
ATOM 705 C CA . GLU A 1 90 ? 8.597 12.561 6.382 1.00 95.62 90 GLU A CA 1
ATOM 706 C C . GLU A 1 90 ? 10.112 12.707 6.180 1.00 95.62 90 GLU A C 1
ATOM 708 O O . GLU A 1 90 ? 10.550 13.428 5.287 1.00 95.62 90 GLU A O 1
ATOM 713 N N . LYS A 1 91 ? 10.917 11.989 6.973 1.00 94.81 91 LYS A N 1
ATOM 714 C CA . LYS A 1 91 ? 12.388 12.025 6.915 1.00 94.81 91 LYS A CA 1
ATOM 715 C C . LYS A 1 91 ? 12.988 10.964 5.988 1.00 94.81 91 LYS A C 1
ATOM 717 O O . LYS A 1 91 ? 14.209 10.867 5.873 1.00 94.81 91 LYS A O 1
ATOM 722 N N . GLU A 1 92 ? 12.155 10.133 5.370 1.00 96.56 92 GLU A N 1
ATOM 723 C CA . GLU A 1 92 ? 12.593 9.006 4.553 1.00 96.56 92 GLU A CA 1
ATOM 724 C C . GLU A 1 92 ? 12.568 9.334 3.052 1.00 96.56 92 GLU A C 1
ATOM 726 O O . GLU A 1 92 ? 11.852 10.238 2.615 1.00 96.56 92 GLU A O 1
ATOM 731 N N . PRO A 1 93 ? 13.315 8.585 2.216 1.00 95.81 93 PRO A N 1
ATOM 732 C CA . PRO A 1 93 ? 13.298 8.795 0.775 1.00 95.81 93 PRO A CA 1
ATOM 733 C C . PRO A 1 93 ? 11.876 8.733 0.207 1.00 95.81 93 PRO A C 1
ATOM 735 O O . PRO A 1 93 ? 11.121 7.796 0.493 1.00 95.81 93 PRO A O 1
ATOM 738 N N . LEU A 1 94 ? 11.543 9.685 -0.673 1.00 96.19 94 LEU A N 1
ATOM 739 C CA . LEU A 1 94 ? 10.186 9.882 -1.200 1.00 96.19 94 LEU A CA 1
ATOM 740 C C . LEU A 1 94 ? 9.561 8.594 -1.759 1.00 96.19 94 LEU A C 1
ATOM 742 O O . LEU A 1 94 ? 8.387 8.319 -1.531 1.00 96.19 94 LEU A O 1
ATOM 746 N N . ARG A 1 95 ? 10.369 7.761 -2.424 1.00 95.88 95 ARG A N 1
ATOM 747 C CA . ARG A 1 95 ? 9.974 6.436 -2.925 1.00 95.88 95 ARG A CA 1
ATOM 748 C C . ARG A 1 95 ? 9.371 5.544 -1.841 1.00 95.88 95 ARG A C 1
ATOM 750 O O . ARG A 1 95 ? 8.320 4.949 -2.056 1.00 95.88 95 ARG A O 1
ATOM 757 N N . PHE A 1 96 ? 10.037 5.426 -0.693 1.00 96.62 96 PHE A N 1
ATOM 758 C CA . PHE A 1 96 ? 9.584 4.559 0.392 1.00 96.62 96 PHE A CA 1
ATOM 759 C C . PHE A 1 96 ? 8.432 5.180 1.176 1.00 96.62 96 PHE A C 1
ATOM 761 O O . PHE A 1 96 ? 7.499 4.460 1.528 1.00 96.62 96 PHE A O 1
ATOM 768 N N . LYS A 1 97 ? 8.433 6.508 1.344 1.00 97.81 97 LYS A N 1
ATOM 769 C CA . LYS A 1 97 ? 7.277 7.249 1.860 1.00 97.81 97 LYS A CA 1
ATOM 770 C C . LYS A 1 97 ? 6.017 6.936 1.048 1.00 97.81 97 LYS A C 1
ATOM 772 O O . LYS A 1 97 ? 5.035 6.456 1.602 1.00 97.81 97 LYS A O 1
ATOM 777 N N . VAL A 1 98 ? 6.063 7.113 -0.274 1.00 98.00 98 VAL A N 1
ATOM 778 C CA . VAL A 1 98 ? 4.936 6.816 -1.181 1.00 98.00 98 VAL A CA 1
ATOM 779 C C . VAL A 1 98 ? 4.537 5.342 -1.109 1.00 98.00 98 VAL A C 1
ATOM 781 O O . VAL A 1 98 ? 3.350 5.030 -1.068 1.00 98.00 98 VAL A O 1
ATOM 784 N N . LEU A 1 99 ? 5.513 4.431 -1.056 1.00 97.94 99 LEU A N 1
ATOM 785 C CA . LEU A 1 99 ? 5.272 2.991 -0.982 1.00 97.94 99 LEU A CA 1
ATOM 786 C C . LEU A 1 99 ? 4.488 2.590 0.272 1.00 97.94 99 LEU A C 1
ATOM 788 O O . LEU A 1 99 ? 3.527 1.825 0.171 1.00 97.94 99 LEU A O 1
ATOM 792 N N . VAL A 1 100 ? 4.884 3.096 1.443 1.00 98.06 100 VAL A N 1
ATOM 793 C CA . VAL A 1 100 ? 4.201 2.801 2.711 1.00 98.06 100 VAL A CA 1
ATOM 794 C C . VAL A 1 100 ? 2.836 3.481 2.762 1.00 98.06 100 VAL A C 1
ATOM 796 O O . VAL A 1 100 ? 1.855 2.825 3.108 1.00 98.06 100 VAL A O 1
ATOM 799 N N . MET A 1 101 ? 2.746 4.750 2.351 1.00 98.06 101 MET A N 1
ATOM 800 C CA . MET A 1 101 ? 1.479 5.487 2.317 1.00 98.06 101 MET A CA 1
ATOM 801 C C . MET A 1 101 ? 0.455 4.811 1.403 1.00 98.06 101 MET A C 1
ATOM 803 O O . MET A 1 101 ? -0.691 4.619 1.805 1.00 98.06 101 MET A O 1
ATOM 807 N N . LEU A 1 102 ? 0.864 4.350 0.214 1.00 97.38 102 LEU A N 1
ATOM 808 C CA . LEU A 1 102 ? -0.010 3.557 -0.650 1.00 97.38 102 LEU A CA 1
ATOM 809 C C . LEU A 1 102 ? -0.438 2.257 0.024 1.00 97.38 102 LEU A C 1
ATOM 811 O O . LEU A 1 102 ? -1.625 1.940 -0.001 1.00 97.38 102 LEU A O 1
ATOM 815 N N . ALA A 1 103 ? 0.489 1.507 0.627 1.00 96.06 103 ALA A N 1
ATOM 816 C CA . ALA A 1 103 ? 0.162 0.253 1.305 1.00 96.06 103 ALA A CA 1
ATOM 817 C C . ALA A 1 103 ? -0.892 0.453 2.408 1.00 96.06 103 ALA A C 1
ATOM 819 O O . ALA A 1 103 ? -1.842 -0.327 2.490 1.00 96.06 103 ALA A O 1
ATOM 820 N N . LEU A 1 104 ? -0.750 1.518 3.201 1.00 95.94 104 LEU A N 1
ATOM 821 C CA . LEU A 1 104 ? -1.651 1.879 4.292 1.00 95.94 104 LEU A CA 1
ATOM 822 C C . LEU A 1 104 ? -3.018 2.383 3.795 1.00 95.94 104 LEU A C 1
ATOM 824 O O . LEU A 1 104 ? -4.052 1.944 4.286 1.00 95.94 104 LEU A O 1
ATOM 828 N N . ILE A 1 105 ? -3.054 3.272 2.801 1.00 94.62 105 ILE A N 1
ATOM 829 C CA . ILE A 1 105 ? -4.301 3.903 2.327 1.00 94.62 105 ILE A CA 1
ATOM 830 C C . ILE A 1 105 ? -5.129 2.952 1.455 1.00 94.62 105 ILE A C 1
ATOM 832 O O . ILE A 1 105 ? -6.362 2.941 1.497 1.00 94.62 105 ILE A O 1
ATOM 836 N N . THR A 1 106 ? -4.466 2.162 0.613 1.00 93.81 106 THR A N 1
ATOM 837 C CA . THR A 1 106 ? -5.143 1.303 -0.374 1.00 93.81 106 THR A CA 1
ATOM 838 C C . THR A 1 106 ? -5.338 -0.128 0.116 1.00 93.81 106 THR A C 1
ATOM 840 O O . THR A 1 106 ? -6.178 -0.853 -0.419 1.00 93.81 106 THR A O 1
ATOM 843 N N . GLY A 1 107 ? -4.541 -0.572 1.093 1.00 91.88 107 GLY A N 1
ATOM 844 C CA . GLY A 1 107 ? -4.498 -1.967 1.521 1.00 91.88 107 GLY A CA 1
ATOM 845 C C . GLY A 1 107 ? -4.009 -2.928 0.428 1.00 91.88 107 GLY A C 1
ATOM 846 O O . GLY A 1 107 ? -4.303 -4.130 0.470 1.00 91.88 107 GLY A O 1
ATOM 847 N N . MET A 1 108 ? -3.288 -2.435 -0.584 1.00 92.06 108 MET A N 1
ATOM 848 C CA . MET A 1 108 ? -2.724 -3.269 -1.647 1.00 92.06 108 MET A CA 1
ATOM 849 C C . MET A 1 108 ? -1.787 -4.347 -1.090 1.00 92.06 108 MET A C 1
ATOM 851 O O . MET A 1 108 ? -1.064 -4.166 -0.108 1.00 92.06 108 MET A O 1
ATOM 855 N N . ARG A 1 109 ? -1.780 -5.515 -1.737 1.00 90.94 109 ARG A N 1
ATOM 856 C CA . ARG A 1 109 ? -0.801 -6.564 -1.430 1.00 90.94 109 ARG A CA 1
ATOM 857 C C . ARG A 1 109 ? 0.585 -6.093 -1.872 1.00 90.94 109 ARG A C 1
ATOM 859 O O . ARG A 1 109 ? 0.724 -5.413 -2.880 1.00 90.94 109 ARG A O 1
ATOM 866 N N . ARG A 1 110 ? 1.635 -6.562 -1.190 1.00 91.75 110 ARG A N 1
ATOM 867 C CA . ARG A 1 110 ? 3.033 -6.249 -1.550 1.00 91.75 110 ARG A CA 1
ATOM 868 C C . ARG A 1 110 ? 3.342 -6.511 -3.029 1.00 91.75 110 ARG A C 1
ATOM 870 O O . ARG A 1 110 ? 3.978 -5.684 -3.661 1.00 91.75 110 ARG A O 1
ATOM 877 N N . GLY A 1 111 ? 2.869 -7.629 -3.582 1.00 90.38 111 GLY A N 1
ATOM 878 C CA . GLY A 1 111 ? 3.081 -7.942 -4.998 1.00 90.38 111 GLY A CA 1
ATOM 879 C C . GLY A 1 111 ? 2.315 -7.036 -5.966 1.00 90.38 111 GLY A C 1
ATOM 880 O O . GLY A 1 111 ? 2.801 -6.791 -7.065 1.00 90.38 111 GLY A O 1
ATOM 881 N N . GLU A 1 112 ? 1.159 -6.506 -5.553 1.00 93.12 112 GLU A N 1
ATOM 882 C CA . GLU A 1 112 ? 0.393 -5.522 -6.330 1.00 93.12 112 GLU A CA 1
ATOM 883 C C . GLU A 1 112 ? 1.122 -4.171 -6.334 1.00 93.12 112 GLU A C 1
ATOM 885 O O . GLU A 1 112 ? 1.188 -3.527 -7.369 1.00 93.12 112 GLU A O 1
ATOM 890 N N . LEU A 1 113 ? 1.723 -3.767 -5.204 1.00 94.81 113 LEU A N 1
ATOM 891 C CA . LEU A 1 113 ? 2.547 -2.552 -5.120 1.00 94.81 113 LEU A CA 1
ATOM 892 C C . LEU A 1 113 ? 3.795 -2.661 -5.997 1.00 94.81 113 LEU A C 1
ATOM 894 O O . LEU A 1 113 ? 4.075 -1.766 -6.782 1.00 94.81 113 LEU A O 1
ATOM 898 N N . VAL A 1 114 ? 4.531 -3.769 -5.885 1.00 93.31 114 VAL A N 1
ATOM 899 C CA . VAL A 1 114 ? 5.760 -3.999 -6.664 1.00 93.31 114 VAL A CA 1
ATOM 900 C C . VAL A 1 114 ? 5.470 -4.099 -8.166 1.00 93.31 114 VAL A C 1
ATOM 902 O O . VAL A 1 114 ? 6.274 -3.652 -8.974 1.00 93.31 114 VAL A O 1
ATOM 905 N N . GLY A 1 115 ? 4.320 -4.661 -8.543 1.00 92.12 115 GLY A N 1
ATOM 906 C CA . GLY A 1 115 ? 3.875 -4.747 -9.934 1.00 92.12 115 GLY A CA 1
ATOM 907 C C . GLY A 1 115 ? 3.114 -3.524 -10.446 1.00 92.12 115 GLY A C 1
ATOM 908 O O . GLY A 1 115 ? 2.587 -3.586 -11.553 1.00 92.12 115 GLY A O 1
ATOM 909 N N . LEU A 1 116 ? 2.991 -2.448 -9.663 1.00 95.00 116 LEU A N 1
ATOM 910 C CA . LEU A 1 116 ? 2.218 -1.277 -10.065 1.00 95.00 116 LEU A CA 1
ATOM 911 C C . LEU A 1 116 ? 2.969 -0.476 -11.135 1.00 95.00 116 LEU A C 1
ATOM 913 O O . LEU A 1 116 ? 4.130 -0.116 -10.946 1.00 95.00 116 LEU A O 1
ATOM 917 N N . GLU A 1 117 ? 2.278 -0.146 -12.225 1.00 94.12 117 GLU A N 1
ATOM 918 C CA . GLU A 1 117 ? 2.791 0.693 -13.312 1.00 94.12 117 GLU A CA 1
ATOM 919 C C . GLU A 1 117 ? 2.071 2.043 -13.374 1.00 94.12 117 GLU A C 1
ATOM 921 O O . GLU A 1 117 ? 0.886 2.135 -13.047 1.00 94.12 117 GLU A O 1
ATOM 926 N N . TRP A 1 118 ? 2.757 3.079 -13.865 1.00 95.12 118 TRP A N 1
ATOM 927 C CA . TRP A 1 118 ? 2.186 4.419 -14.031 1.00 95.12 118 TRP A CA 1
ATOM 928 C C . TRP A 1 118 ? 0.959 4.433 -14.949 1.00 95.12 118 TRP A C 1
ATOM 930 O O . TRP A 1 118 ? 0.008 5.154 -14.665 1.00 95.12 118 TRP A O 1
ATOM 940 N N . LYS A 1 119 ? 0.905 3.562 -15.970 1.00 94.00 119 LYS A N 1
ATOM 941 C CA . LYS A 1 119 ? -0.275 3.385 -16.846 1.00 94.00 119 LYS A CA 1
ATOM 942 C C . LYS A 1 119 ? -1.529 2.868 -16.125 1.00 94.00 119 LYS A C 1
ATOM 944 O O . LYS A 1 119 ? -2.598 2.770 -16.720 1.00 94.00 119 LYS A O 1
ATOM 949 N N . HIS A 1 120 ? -1.407 2.459 -14.864 1.00 94.81 120 HIS A N 1
ATOM 950 C CA . HIS A 1 120 ? -2.519 2.006 -14.028 1.00 94.81 120 HIS A CA 1
ATOM 951 C C . HIS A 1 120 ? -2.929 3.026 -12.960 1.00 94.81 120 HIS A C 1
ATOM 953 O O . HIS A 1 120 ? -3.864 2.759 -12.203 1.00 94.81 120 HIS A O 1
ATOM 959 N N . VAL A 1 121 ? -2.248 4.172 -12.894 1.00 96.81 121 VAL A N 1
ATOM 960 C CA . VAL A 1 121 ? -2.496 5.233 -11.918 1.00 96.81 121 VAL A CA 1
ATOM 961 C C . VAL A 1 121 ? -3.069 6.446 -12.642 1.00 96.81 121 VAL A C 1
ATOM 963 O O . VAL A 1 121 ? -2.352 7.163 -13.338 1.00 96.81 121 VAL A O 1
ATOM 966 N N . ASP A 1 122 ? -4.361 6.683 -12.447 1.00 96.31 122 ASP A N 1
ATOM 967 C CA . ASP A 1 122 ? -5.033 7.889 -12.908 1.00 96.31 122 ASP A CA 1
ATOM 968 C C . ASP A 1 122 ? -4.918 8.973 -11.828 1.00 96.31 122 ASP A C 1
ATOM 970 O O . ASP A 1 122 ? -5.540 8.889 -10.769 1.00 96.31 122 ASP A O 1
ATOM 974 N N . LEU A 1 123 ? -4.063 9.970 -12.068 1.00 95.19 123 LEU A N 1
ATOM 975 C CA . LEU A 1 123 ? -3.834 11.082 -11.137 1.00 95.19 123 LEU A CA 1
ATOM 976 C C . LEU A 1 123 ? -4.840 12.227 -11.302 1.00 95.19 123 LEU A C 1
ATOM 978 O O . LEU A 1 123 ? -4.825 13.140 -10.476 1.00 95.19 123 LEU A O 1
ATOM 982 N N . ASN A 1 124 ? -5.660 12.201 -12.354 1.00 94.56 124 ASN A N 1
ATOM 983 C CA . ASN A 1 124 ? -6.706 13.195 -12.569 1.00 94.56 124 ASN A CA 1
ATOM 984 C C . ASN A 1 124 ? -7.949 12.780 -11.787 1.00 94.56 124 ASN A C 1
ATOM 986 O O . ASN A 1 124 ? -8.419 13.533 -10.942 1.00 94.56 124 ASN A O 1
ATOM 990 N N . GLU A 1 125 ? -8.380 11.533 -11.977 1.00 94.12 125 GLU A N 1
ATOM 991 C CA . GLU A 1 125 ? -9.524 10.954 -11.264 1.00 94.12 125 GLU A CA 1
ATOM 992 C C . GLU A 1 125 ? -9.158 10.453 -9.857 1.00 94.12 125 GLU A C 1
ATOM 994 O O . GLU A 1 125 ? -10.025 10.146 -9.041 1.00 94.12 125 GLU A O 1
ATOM 999 N N . GLY A 1 126 ? -7.862 10.328 -9.553 1.00 95.44 126 GLY A N 1
ATOM 1000 C CA . GLY A 1 126 ? -7.391 9.802 -8.272 1.00 95.44 126 GLY A CA 1
ATOM 1001 C C . GLY A 1 126 ? -7.717 8.318 -8.097 1.00 95.44 126 GLY A C 1
ATOM 1002 O O . GLY A 1 126 ? -8.150 7.898 -7.026 1.00 95.44 126 GLY A O 1
ATOM 1003 N N . ILE A 1 127 ? -7.521 7.505 -9.137 1.00 95.12 127 ILE A N 1
ATOM 1004 C CA . ILE A 1 127 ? -7.890 6.082 -9.155 1.00 95.12 127 ILE A CA 1
ATOM 1005 C C . ILE A 1 127 ? -6.676 5.213 -9.486 1.00 95.12 127 ILE A C 1
ATOM 1007 O O . ILE A 1 127 ? -5.952 5.449 -10.452 1.00 95.12 127 ILE A O 1
ATOM 1011 N N . ILE A 1 128 ? -6.486 4.131 -8.727 1.00 96.12 128 ILE A N 1
ATOM 1012 C CA . ILE A 1 128 ? -5.542 3.060 -9.073 1.00 96.12 128 ILE A CA 1
ATOM 1013 C C . ILE A 1 128 ? -6.299 1.841 -9.589 1.00 96.12 128 ILE A C 1
ATOM 1015 O O . ILE A 1 128 ? -7.180 1.308 -8.913 1.00 96.12 128 ILE A O 1
ATOM 1019 N N . HIS A 1 129 ? -5.890 1.350 -10.756 1.00 94.06 129 HIS A N 1
ATOM 1020 C CA . HIS A 1 129 ? -6.381 0.114 -11.352 1.00 94.06 129 HIS A CA 1
ATOM 1021 C C . HIS A 1 129 ? -5.460 -1.058 -11.004 1.00 94.06 129 HIS A C 1
ATOM 1023 O O . HIS A 1 129 ? -4.339 -1.169 -11.496 1.00 94.06 129 HIS A O 1
ATOM 1029 N N . ILE A 1 130 ? -5.938 -1.995 -10.194 1.00 91.00 130 ILE A N 1
ATOM 1030 C CA . ILE A 1 130 ? -5.172 -3.190 -9.840 1.00 91.00 130 ILE A CA 1
ATOM 1031 C C . ILE A 1 130 ? -5.369 -4.240 -10.931 1.00 91.00 130 ILE A C 1
ATOM 1033 O O . ILE A 1 130 ? -6.394 -4.912 -10.963 1.00 91.00 130 ILE A O 1
ATOM 1037 N N . LYS A 1 131 ? -4.399 -4.368 -11.842 1.00 86.88 131 LYS A N 1
ATOM 1038 C CA . LYS A 1 131 ? -4.476 -5.278 -13.007 1.00 86.88 131 LYS A CA 1
ATOM 1039 C C . LYS A 1 131 ? -3.447 -6.411 -13.008 1.00 86.88 131 LYS A C 1
ATOM 1041 O O . LYS A 1 131 ? -3.511 -7.297 -13.857 1.00 86.88 131 LYS A O 1
ATOM 1046 N N . GLN A 1 132 ? -2.492 -6.380 -12.085 1.00 87.12 132 GLN A N 1
ATOM 1047 C CA . GLN A 1 132 ? -1.388 -7.333 -12.047 1.00 87.12 132 GLN A CA 1
ATOM 1048 C C . GLN A 1 132 ? -0.751 -7.409 -10.660 1.00 87.12 132 GLN A C 1
ATOM 1050 O O . GLN A 1 132 ? -0.956 -6.544 -9.805 1.00 87.12 132 GLN A O 1
ATOM 1055 N N . SER A 1 133 ? 0.055 -8.445 -10.452 1.00 87.62 133 SER A N 1
ATOM 1056 C CA . SER A 1 133 ? 0.910 -8.585 -9.280 1.00 87.62 133 SER A CA 1
ATOM 1057 C C . SER A 1 133 ? 2.202 -9.297 -9.663 1.00 87.62 133 SER A C 1
ATOM 1059 O O . SER A 1 133 ? 2.189 -10.250 -10.438 1.00 87.62 133 SER A O 1
ATOM 1061 N N . ILE A 1 134 ? 3.303 -8.907 -9.026 1.00 85.50 134 ILE A N 1
ATOM 1062 C CA . ILE A 1 134 ? 4.571 -9.644 -9.067 1.00 85.50 134 ILE A CA 1
ATOM 1063 C C . ILE A 1 134 ? 4.684 -10.436 -7.752 1.00 85.50 134 ILE A C 1
ATOM 1065 O O . ILE A 1 134 ? 4.813 -9.825 -6.689 1.00 85.50 134 ILE A O 1
ATOM 1069 N N . PRO A 1 135 ? 4.531 -11.773 -7.751 1.00 78.44 135 PRO A N 1
ATOM 1070 C CA . PRO A 1 135 ? 4.704 -12.600 -6.562 1.00 78.44 135 PRO A CA 1
ATOM 1071 C C . PRO A 1 135 ? 6.193 -12.860 -6.269 1.00 78.44 135 PRO A C 1
ATOM 1073 O O . PRO A 1 135 ? 7.076 -12.453 -7.018 1.00 78.44 135 PRO A O 1
ATOM 1076 N N . ILE A 1 136 ? 6.472 -13.575 -5.173 1.00 70.75 136 ILE A N 1
ATOM 1077 C CA . ILE A 1 136 ? 7.797 -14.177 -4.956 1.00 70.75 136 ILE A CA 1
ATOM 1078 C C . ILE A 1 136 ? 8.037 -15.172 -6.091 1.00 70.75 136 ILE A C 1
ATOM 1080 O O . ILE A 1 136 ? 7.256 -16.112 -6.241 1.00 70.75 136 ILE A O 1
ATOM 1084 N N . ALA A 1 137 ? 9.098 -14.966 -6.860 1.00 63.91 137 ALA A N 1
ATOM 1085 C CA . ALA A 1 137 ? 9.554 -15.921 -7.855 1.00 63.91 137 ALA A CA 1
ATOM 1086 C C . ALA A 1 137 ? 10.355 -17.052 -7.194 1.00 63.91 137 ALA A C 1
ATOM 1088 O O . ALA A 1 137 ? 11.064 -16.812 -6.216 1.00 63.91 137 ALA A O 1
ATOM 1089 N N . ALA A 1 138 ? 10.224 -18.278 -7.705 1.00 53.94 138 ALA A N 1
ATOM 1090 C CA . ALA A 1 138 ? 10.958 -19.439 -7.194 1.00 53.94 138 ALA A CA 1
ATOM 1091 C C . ALA A 1 138 ? 12.437 -19.441 -7.629 1.00 53.94 138 ALA A C 1
ATOM 1093 O O . ALA A 1 138 ? 13.278 -19.978 -6.918 1.00 53.94 138 ALA A O 1
ATOM 1094 N N . ASP A 1 139 ? 12.733 -18.796 -8.755 1.00 56.38 139 ASP A N 1
ATOM 1095 C CA . ASP A 1 139 ? 14.027 -18.685 -9.442 1.00 56.38 139 ASP A CA 1
ATOM 1096 C C . ASP A 1 139 ? 14.649 -17.275 -9.342 1.00 56.38 139 ASP A C 1
ATOM 1098 O O . ASP A 1 139 ? 15.726 -17.020 -9.869 1.00 56.38 139 ASP A O 1
ATOM 1102 N N . GLY A 1 140 ? 13.979 -16.345 -8.653 1.00 54.53 140 GLY A N 1
ATOM 1103 C CA . GLY A 1 140 ? 14.427 -14.958 -8.508 1.00 54.53 140 GLY A CA 1
ATOM 1104 C C . GLY A 1 140 ? 14.064 -14.034 -9.676 1.00 54.53 140 GLY A C 1
ATOM 1105 O O . GLY A 1 140 ? 14.278 -12.827 -9.551 1.00 54.53 140 GLY A O 1
ATOM 1106 N N . VAL A 1 141 ? 13.453 -14.544 -10.752 1.00 59.62 141 VAL A N 1
ATOM 1107 C CA . VAL A 1 141 ? 13.046 -13.735 -11.912 1.00 59.62 141 VAL A CA 1
ATOM 1108 C C . VAL A 1 141 ? 11.626 -13.193 -11.706 1.00 59.62 141 VAL A C 1
ATOM 1110 O O . VAL A 1 141 ? 10.694 -13.973 -11.521 1.00 59.62 141 VAL A O 1
ATOM 1113 N N . PRO A 1 142 ? 11.393 -11.867 -11.723 1.00 61.25 142 PRO A N 1
ATOM 1114 C CA . PRO A 1 142 ? 10.056 -11.307 -11.536 1.00 61.25 142 PRO A CA 1
ATOM 1115 C C . PRO A 1 142 ? 9.064 -11.782 -12.612 1.00 61.25 142 PRO A C 1
ATOM 1117 O O . PRO A 1 142 ? 9.046 -11.267 -13.724 1.00 61.25 142 PRO A O 1
ATOM 1120 N N . VAL A 1 143 ? 8.186 -12.729 -12.271 1.00 71.50 143 VAL A N 1
ATOM 1121 C CA . VAL A 1 143 ? 7.102 -13.163 -13.167 1.00 71.50 143 VAL A CA 1
ATOM 1122 C C . VAL A 1 143 ? 5.866 -12.311 -12.920 1.00 71.50 143 VAL A C 1
ATOM 1124 O O . VAL A 1 143 ? 5.251 -12.372 -11.855 1.00 71.50 143 VAL A O 1
ATOM 1127 N N . ILE A 1 144 ? 5.460 -11.530 -13.915 1.00 76.19 144 ILE A N 1
ATOM 1128 C CA . ILE A 1 144 ? 4.220 -10.758 -13.846 1.00 76.19 144 ILE A CA 1
ATOM 1129 C C . ILE A 1 144 ? 3.049 -11.726 -13.981 1.00 76.1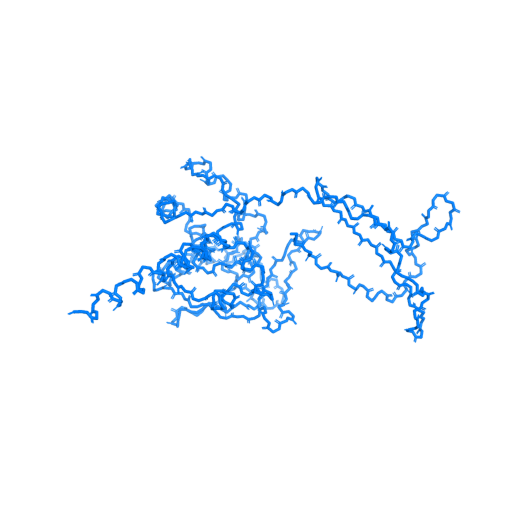9 144 ILE A C 1
ATOM 1131 O O . ILE A 1 144 ? 2.866 -12.367 -15.013 1.00 76.19 144 ILE A O 1
ATOM 1135 N N . LYS A 1 145 ? 2.231 -11.833 -12.933 1.00 69.62 145 LYS A N 1
ATOM 1136 C CA . LYS A 1 145 ? 0.971 -12.570 -13.007 1.00 69.62 145 LYS A CA 1
ATOM 1137 C C . LYS A 1 145 ? -0.148 -11.577 -13.281 1.00 69.62 145 LYS A C 1
ATOM 1139 O O . LYS A 1 145 ? -0.432 -10.706 -12.453 1.00 69.62 145 LYS A O 1
ATOM 1144 N N . THR A 1 146 ? -0.791 -11.725 -14.435 1.00 62.25 146 THR A N 1
ATOM 1145 C CA . THR A 1 146 ? -2.061 -11.057 -14.713 1.00 62.25 146 THR A CA 1
ATOM 1146 C C . THR A 1 146 ? -3.131 -11.641 -13.800 1.00 62.25 146 THR A C 1
ATOM 1148 O O . THR A 1 146 ? -3.122 -12.831 -13.457 1.00 62.25 146 THR A O 1
ATOM 1151 N N . SER A 1 147 ? -4.034 -10.790 -13.332 1.00 56.91 147 SER A N 1
ATOM 1152 C CA . SER A 1 147 ? -5.081 -11.185 -12.402 1.00 56.91 147 SER A CA 1
ATOM 1153 C C . SER A 1 147 ? -6.125 -12.049 -13.134 1.00 56.91 147 SER A C 1
ATOM 1155 O O . SER A 1 147 ? -7.092 -11.539 -13.686 1.00 56.91 147 SER A O 1
ATOM 1157 N N . LYS A 1 148 ? -5.916 -13.375 -13.183 1.00 46.94 148 LYS A N 1
ATOM 1158 C CA . LYS A 1 148 ? -6.741 -14.337 -13.951 1.00 46.94 148 LYS A CA 1
ATOM 1159 C C . LYS A 1 148 ? -8.205 -14.469 -13.478 1.00 46.94 148 LYS A C 1
ATOM 1161 O O . LYS A 1 148 ? -8.967 -15.215 -14.082 1.00 46.94 148 LYS A O 1
ATOM 1166 N N . THR A 1 149 ? -8.627 -13.787 -12.407 1.00 49.72 149 THR A N 1
ATOM 1167 C CA . THR A 1 149 ? -9.985 -13.908 -11.836 1.00 49.72 149 THR A CA 1
ATOM 1168 C C . THR A 1 149 ? -10.698 -12.556 -11.737 1.00 49.72 149 THR A C 1
ATOM 1170 O O . THR A 1 149 ? -10.092 -11.564 -11.332 1.00 49.72 149 THR A O 1
ATOM 1173 N N . LYS A 1 150 ? -12.010 -12.509 -12.031 1.00 50.94 150 LYS A N 1
ATOM 1174 C CA . LYS A 1 150 ? -12.833 -11.275 -12.001 1.00 50.94 150 LYS A CA 1
ATOM 1175 C C . LYS A 1 150 ? -12.693 -10.456 -10.703 1.00 50.94 150 LYS A C 1
ATOM 1177 O O . LYS A 1 150 ? -12.667 -9.238 -10.766 1.00 50.94 150 LYS A O 1
ATOM 1182 N N . ASN A 1 151 ? -12.516 -11.106 -9.547 1.00 50.88 151 ASN A N 1
ATOM 1183 C CA . ASN A 1 151 ? -12.380 -10.435 -8.238 1.00 50.88 151 ASN A CA 1
ATOM 1184 C C . ASN A 1 151 ? -11.004 -9.796 -7.983 1.00 50.88 151 ASN A C 1
ATOM 1186 O O . ASN A 1 151 ? -10.822 -9.076 -7.000 1.00 50.88 151 ASN A O 1
ATOM 1190 N N . SER A 1 152 ? -10.007 -10.111 -8.809 1.00 57.03 152 SER A N 1
ATOM 1191 C CA . SER A 1 152 ? -8.636 -9.624 -8.636 1.00 57.03 152 SER A CA 1
ATOM 1192 C C . SER A 1 152 ? -8.353 -8.337 -9.416 1.00 57.03 152 SER A C 1
ATOM 1194 O O . SER A 1 152 ? -7.432 -7.608 -9.045 1.00 57.03 152 SER A O 1
ATOM 1196 N N . VAL A 1 153 ? -9.185 -8.018 -10.416 1.00 69.69 153 VAL A N 1
ATOM 1197 C CA . VAL A 1 153 ? -9.210 -6.709 -11.076 1.00 69.69 153 VAL A CA 1
ATOM 1198 C C . VAL A 1 153 ? -10.146 -5.789 -10.304 1.00 69.69 153 VAL A C 1
ATOM 1200 O O . VAL A 1 153 ? -11.327 -6.084 -10.153 1.00 69.69 153 VAL A O 1
ATOM 1203 N N . ARG A 1 154 ? -9.612 -4.685 -9.782 1.00 87.31 154 ARG A N 1
ATOM 1204 C CA . ARG A 1 154 ? -10.392 -3.708 -9.010 1.00 87.31 154 ARG A CA 1
ATOM 1205 C C . ARG A 1 154 ? -9.834 -2.304 -9.161 1.00 87.31 154 ARG A C 1
ATOM 1207 O O . ARG A 1 154 ? -8.657 -2.135 -9.476 1.00 87.31 154 ARG A O 1
ATOM 1214 N N . GLN A 1 155 ? -10.673 -1.320 -8.882 1.00 90.69 155 GLN A N 1
ATOM 1215 C CA . GLN A 1 155 ? -10.290 0.082 -8.786 1.00 90.69 155 GLN A CA 1
ATOM 1216 C C . GLN A 1 155 ? -10.279 0.514 -7.322 1.00 90.69 155 GLN A C 1
ATOM 1218 O O . GLN A 1 155 ? -11.078 0.036 -6.514 1.00 90.69 155 GLN A O 1
ATOM 1223 N N . ILE A 1 156 ? -9.347 1.395 -6.975 1.00 93.50 156 ILE A N 1
ATOM 1224 C CA . ILE A 1 156 ? -9.218 1.957 -5.634 1.00 93.50 156 ILE A CA 1
ATOM 1225 C C . ILE A 1 156 ? -9.103 3.472 -5.767 1.00 93.50 156 ILE A C 1
ATOM 1227 O O . ILE A 1 156 ? -8.114 3.961 -6.312 1.00 93.50 156 ILE A O 1
ATOM 1231 N N . SER A 1 157 ? -10.087 4.199 -5.239 1.00 94.75 157 SER A N 1
ATOM 1232 C CA . SER A 1 157 ? -10.035 5.659 -5.138 1.00 94.75 157 SER A CA 1
ATOM 1233 C C . SER A 1 157 ? -9.035 6.099 -4.067 1.00 94.75 157 SER A C 1
ATOM 1235 O O . SER A 1 157 ? -8.923 5.472 -2.996 1.00 94.75 157 SER A O 1
ATOM 1237 N N . LEU A 1 158 ? -8.325 7.179 -4.372 1.00 95.31 158 LEU A N 1
ATOM 1238 C CA . LEU A 1 158 ? -7.295 7.805 -3.561 1.00 95.31 158 LEU A CA 1
ATOM 1239 C C . LEU A 1 158 ? -7.794 9.136 -2.982 1.00 95.31 158 LEU A C 1
ATOM 1241 O O . LEU A 1 158 ? -8.483 9.881 -3.673 1.00 95.31 158 LEU A O 1
ATOM 1245 N N . PRO A 1 159 ? -7.408 9.479 -1.743 1.00 95.81 159 PRO A N 1
ATOM 1246 C CA . PRO A 1 159 ? -7.613 10.824 -1.221 1.00 95.81 159 PRO A CA 1
ATOM 1247 C C . PRO A 1 159 ? -6.715 11.835 -1.953 1.00 95.81 159 PRO A C 1
ATOM 1249 O O . PRO A 1 159 ? -5.611 11.489 -2.384 1.00 95.81 159 PRO A O 1
ATOM 1252 N N . ALA A 1 160 ? -7.154 13.096 -2.028 1.00 96.25 160 ALA A N 1
ATOM 1253 C CA . ALA A 1 160 ? -6.433 14.176 -2.714 1.00 96.25 160 ALA A CA 1
ATOM 1254 C C . ALA A 1 160 ? -4.976 14.320 -2.234 1.00 96.25 160 ALA A C 1
ATOM 1256 O O . ALA A 1 160 ? -4.056 14.401 -3.044 1.00 96.25 160 ALA A O 1
ATOM 1257 N N . SER A 1 161 ? -4.741 14.205 -0.924 1.00 95.31 161 SER A N 1
ATOM 1258 C CA . SER A 1 161 ? -3.396 14.251 -0.336 1.00 95.31 161 SER A CA 1
ATOM 1259 C C . SER A 1 161 ? -2.458 13.155 -0.863 1.00 95.31 161 SER A C 1
ATOM 1261 O O . SER A 1 161 ? -1.263 13.390 -1.054 1.00 95.31 161 SER A O 1
ATOM 1263 N N . MET A 1 162 ? -2.982 11.958 -1.148 1.00 97.12 162 MET A N 1
ATOM 1264 C CA . MET A 1 162 ? -2.203 10.872 -1.750 1.00 97.12 162 MET A CA 1
ATOM 1265 C C . MET A 1 162 ? -1.942 11.129 -3.235 1.00 97.12 162 MET A C 1
ATOM 1267 O O . MET A 1 162 ? -0.857 10.811 -3.724 1.00 97.12 162 MET A O 1
ATOM 1271 N N . VAL A 1 163 ? -2.903 11.721 -3.950 1.00 97.94 163 VAL A N 1
ATOM 1272 C CA . VAL A 1 163 ? -2.722 12.140 -5.347 1.00 97.94 163 VAL A CA 1
ATOM 1273 C C . VAL A 1 163 ? -1.610 13.184 -5.450 1.00 97.94 163 VAL A C 1
ATOM 1275 O O . VAL A 1 163 ? -0.716 13.037 -6.282 1.00 97.94 163 VAL A O 1
ATOM 1278 N N . ASP A 1 164 ? -1.591 14.177 -4.564 1.00 97.75 164 ASP A N 1
ATOM 1279 C CA . ASP A 1 164 ? -0.541 15.200 -4.532 1.00 97.75 164 ASP A CA 1
ATOM 1280 C C . ASP A 1 164 ? 0.834 14.602 -4.229 1.00 97.75 164 ASP A C 1
ATOM 1282 O O . ASP A 1 164 ? 1.832 14.938 -4.876 1.00 97.75 164 ASP A O 1
ATOM 1286 N N . LEU A 1 165 ? 0.896 13.658 -3.286 1.00 97.62 165 LEU A N 1
ATOM 1287 C CA . LEU A 1 165 ? 2.122 12.923 -2.987 1.00 97.62 165 LEU A CA 1
ATOM 1288 C C . LEU A 1 165 ? 2.604 12.103 -4.197 1.00 97.62 165 LEU A C 1
ATOM 1290 O O . LEU A 1 165 ? 3.800 12.091 -4.493 1.00 97.62 1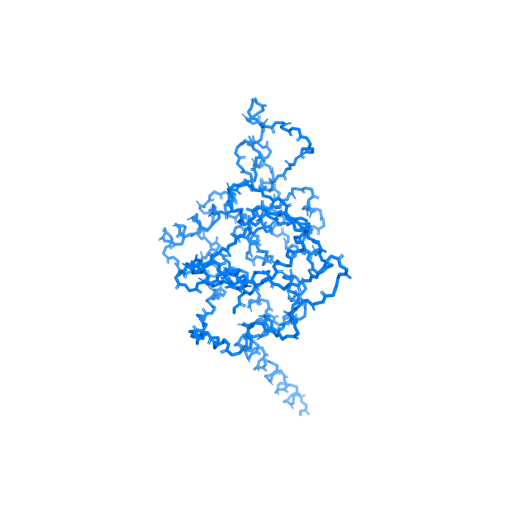65 LEU A O 1
ATOM 1294 N N . LEU A 1 166 ? 1.691 11.458 -4.931 1.00 98.00 166 LEU A N 1
ATOM 1295 C CA . LEU A 1 166 ? 2.017 10.725 -6.156 1.00 98.00 166 LEU A CA 1
ATOM 1296 C C . LEU A 1 166 ? 2.476 11.642 -7.287 1.00 98.00 166 LEU A C 1
ATOM 1298 O O . LEU A 1 166 ? 3.409 11.276 -7.996 1.00 98.00 166 LEU A O 1
ATOM 1302 N N . LYS A 1 167 ? 1.874 12.825 -7.450 1.00 98.00 167 LYS A N 1
ATOM 1303 C CA . LYS A 1 167 ? 2.317 13.830 -8.430 1.00 98.00 167 LYS A CA 1
ATOM 1304 C C . LYS A 1 167 ? 3.753 14.267 -8.140 1.00 98.00 167 LYS A C 1
ATOM 1306 O O . LYS A 1 167 ? 4.598 14.198 -9.031 1.00 98.00 167 LYS A O 1
ATOM 1311 N N . LYS A 1 168 ? 4.061 14.607 -6.881 1.00 97.75 168 LYS A N 1
ATOM 1312 C CA . LYS A 1 168 ? 5.432 14.931 -6.435 1.00 97.75 168 LYS A CA 1
ATOM 1313 C C . LYS A 1 168 ? 6.401 13.785 -6.727 1.00 97.75 168 LYS A C 1
ATOM 1315 O O . LYS A 1 168 ? 7.486 13.998 -7.264 1.00 97.75 168 LYS A O 1
ATOM 1320 N N . TYR A 1 169 ? 5.995 12.557 -6.421 1.00 97.75 169 TYR A N 1
ATOM 1321 C CA . TYR A 1 169 ? 6.819 11.383 -6.678 1.00 97.75 169 TYR A CA 1
ATOM 1322 C C . TYR A 1 169 ? 7.006 11.085 -8.170 1.00 97.75 169 TYR A C 1
ATOM 1324 O O . TYR A 1 169 ? 8.098 10.693 -8.572 1.00 97.75 169 TYR A O 1
ATOM 1332 N N . ARG A 1 170 ? 5.993 11.324 -9.010 1.00 96.38 170 ARG A N 1
ATOM 1333 C CA . ARG A 1 170 ? 6.092 11.161 -10.466 1.00 96.38 170 ARG A CA 1
ATOM 1334 C C . ARG A 1 170 ? 7.123 12.110 -11.065 1.00 96.38 170 ARG A C 1
ATOM 1336 O O . A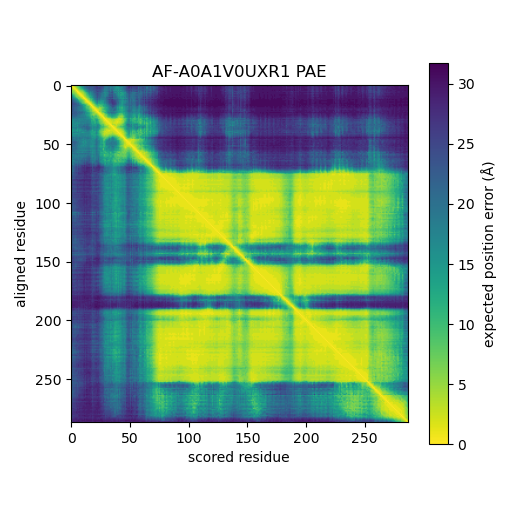RG A 1 170 ? 7.912 11.683 -11.900 1.00 96.38 170 ARG A O 1
ATOM 1343 N N . VAL A 1 171 ? 7.166 13.361 -10.603 1.00 95.88 171 VAL A N 1
ATOM 1344 C CA . VAL A 1 171 ? 8.201 14.325 -11.014 1.00 95.88 171 VAL A CA 1
ATOM 1345 C C . VAL A 1 171 ? 9.593 13.811 -10.641 1.00 95.88 171 VAL A C 1
ATOM 1347 O O . VAL A 1 171 ? 10.462 13.730 -11.506 1.00 95.88 171 VAL A O 1
ATOM 1350 N N . HIS A 1 172 ? 9.786 13.375 -9.391 1.00 93.56 172 HIS A N 1
ATOM 1351 C CA . HIS A 1 172 ? 11.055 12.788 -8.946 1.00 93.56 172 HIS A CA 1
ATOM 1352 C C . HIS A 1 172 ? 11.440 11.545 -9.770 1.00 93.56 172 HIS A C 1
ATOM 1354 O O . HIS A 1 172 ? 12.599 11.368 -10.134 1.00 93.56 172 HIS A O 1
ATOM 1360 N N . TYR A 1 173 ? 10.482 10.670 -10.084 1.00 92.19 173 TYR A N 1
ATOM 1361 C CA . TYR A 1 173 ? 10.702 9.491 -10.925 1.00 92.19 173 TYR A CA 1
ATOM 1362 C C . TYR A 1 173 ? 11.196 9.871 -12.327 1.00 92.19 173 TYR A C 1
ATOM 1364 O O . TYR A 1 173 ? 12.178 9.306 -12.802 1.00 92.19 173 TYR A O 1
ATOM 1372 N N . LEU A 1 174 ? 10.554 10.849 -12.973 1.00 91.56 174 LEU A N 1
ATOM 1373 C CA . LEU A 1 174 ? 10.935 11.303 -14.312 1.00 91.56 174 LEU A CA 1
ATOM 1374 C C . LEU A 1 174 ? 12.330 11.938 -14.329 1.00 91.56 174 LEU A C 1
ATOM 1376 O O . LEU A 1 174 ? 13.090 11.704 -15.265 1.00 91.56 174 LEU A O 1
ATOM 1380 N N . GLN A 1 175 ? 12.690 12.691 -13.287 1.00 90.19 175 GLN A N 1
ATOM 1381 C CA . GLN A 1 175 ? 14.036 13.253 -13.137 1.00 90.19 175 GLN A CA 1
ATOM 1382 C C . GLN A 1 175 ? 15.103 12.159 -13.030 1.00 90.19 175 GLN A C 1
ATOM 1384 O O . GLN A 1 175 ? 16.129 12.235 -13.700 1.00 90.19 175 GLN A O 1
ATOM 1389 N N . GLU A 1 176 ? 14.863 11.126 -12.221 1.00 85.75 176 GLU A N 1
ATOM 1390 C CA . GLU A 1 176 ? 15.790 9.996 -12.091 1.00 85.75 176 GLU A CA 1
ATOM 1391 C C . GLU A 1 176 ? 15.899 9.203 -13.397 1.00 85.75 176 GLU A C 1
ATOM 1393 O O . GLU A 1 176 ? 17.001 8.842 -13.801 1.00 85.75 176 GLU A O 1
ATOM 1398 N N . LYS A 1 177 ? 14.776 8.999 -14.096 1.00 84.38 177 LYS A N 1
ATOM 1399 C CA . LYS A 1 177 ? 14.747 8.347 -15.410 1.00 84.38 177 LYS A CA 1
ATOM 1400 C C . LYS A 1 177 ? 15.584 9.112 -16.442 1.00 84.38 177 LYS A C 1
ATOM 1402 O O . LYS A 1 177 ? 16.379 8.502 -17.147 1.00 84.38 177 LYS A O 1
ATOM 1407 N N . MET A 1 178 ? 15.456 10.440 -16.500 1.00 84.06 178 MET A N 1
ATOM 1408 C CA . MET A 1 178 ? 16.222 11.279 -17.433 1.00 84.06 178 MET A CA 1
ATOM 1409 C C . MET A 1 178 ? 17.737 11.231 -17.186 1.00 84.06 178 MET A C 1
ATOM 1411 O O . MET A 1 178 ? 18.509 11.273 -18.136 1.00 84.06 178 MET A O 1
ATOM 1415 N N . LYS A 1 179 ? 18.187 11.089 -15.933 1.00 80.75 179 LYS A N 1
ATOM 1416 C CA . LYS A 1 179 ? 19.623 10.963 -15.608 1.00 80.75 179 LYS A CA 1
ATOM 1417 C C . LYS A 1 179 ? 20.247 9.643 -16.074 1.00 80.75 179 LYS A C 1
ATOM 1419 O O . LYS A 1 179 ? 21.466 9.507 -16.059 1.00 80.75 179 LYS A O 1
ATOM 1424 N N . LEU A 1 180 ? 19.424 8.653 -16.411 1.00 70.62 180 LEU A N 1
ATOM 1425 C CA . LEU A 1 180 ? 19.839 7.271 -16.651 1.00 70.62 180 LEU A CA 1
ATOM 1426 C C . LEU A 1 180 ? 19.680 6.853 -18.120 1.00 70.62 180 LEU A C 1
ATOM 1428 O O . LEU A 1 180 ? 19.780 5.662 -18.400 1.00 70.62 180 LEU A O 1
ATOM 1432 N N . LEU A 1 181 ? 19.474 7.812 -19.037 1.00 59.56 181 LEU A N 1
ATOM 1433 C CA . LEU A 1 181 ? 19.173 7.591 -20.463 1.00 59.56 181 LEU A CA 1
ATOM 1434 C C . LEU A 1 181 ? 20.120 6.603 -21.180 1.00 59.56 181 LEU A C 1
ATOM 1436 O O . LEU A 1 181 ? 19.644 5.866 -22.031 1.00 59.56 181 LEU A O 1
ATOM 1440 N N . ASP A 1 182 ? 21.394 6.489 -20.781 1.00 57.44 182 ASP A N 1
ATOM 1441 C CA . ASP A 1 182 ? 22.354 5.541 -21.390 1.00 57.44 182 ASP A CA 1
ATOM 1442 C C . ASP A 1 182 ? 22.323 4.109 -20.805 1.00 57.44 182 ASP A C 1
ATOM 1444 O O . ASP A 1 182 ? 22.975 3.207 -21.326 1.00 57.44 182 ASP A O 1
ATOM 1448 N N . ARG A 1 183 ? 21.624 3.874 -19.683 1.00 54.94 183 ARG A N 1
ATOM 1449 C CA . ARG A 1 183 ? 21.599 2.580 -18.955 1.00 54.94 183 ARG A CA 1
ATOM 1450 C C . ARG A 1 183 ? 20.198 2.091 -18.599 1.00 54.94 183 ARG A C 1
ATOM 1452 O O . ARG A 1 183 ? 20.061 1.099 -17.880 1.00 54.94 183 ARG A O 1
ATOM 1459 N N . TRP A 1 184 ? 19.165 2.799 -19.040 1.00 57.78 184 TRP A N 1
ATOM 1460 C CA . TRP A 1 184 ? 17.803 2.319 -18.903 1.00 57.78 184 TRP A CA 1
ATOM 1461 C C . TRP A 1 184 ? 17.637 1.170 -19.891 1.00 57.78 184 TRP A C 1
ATOM 1463 O O . TRP A 1 184 ? 17.744 1.380 -21.094 1.00 57.78 184 TRP A O 1
ATOM 1473 N N . ASP A 1 185 ? 17.459 -0.046 -19.380 1.00 52.44 185 ASP A N 1
ATOM 1474 C CA . ASP A 1 185 ? 17.304 -1.236 -20.210 1.00 52.44 185 ASP A CA 1
ATOM 1475 C C . ASP A 1 185 ? 16.043 -1.046 -21.068 1.00 52.44 185 ASP A C 1
ATOM 1477 O O . ASP A 1 185 ? 14.916 -1.176 -20.585 1.00 52.44 185 ASP A O 1
ATOM 1481 N N . GLU A 1 186 ? 16.229 -0.673 -22.338 1.00 49.31 186 GLU A N 1
ATOM 1482 C CA . GLU A 1 186 ? 15.168 -0.589 -23.349 1.00 49.31 186 GLU A CA 1
ATOM 1483 C C . GLU A 1 186 ? 14.727 -1.984 -23.831 1.00 49.31 186 GLU A C 1
ATOM 1485 O O . GLU A 1 186 ? 14.116 -2.106 -24.891 1.00 49.31 186 GLU A O 1
ATOM 1490 N N . GLY A 1 187 ? 15.051 -3.030 -23.057 1.00 44.47 187 GLY A N 1
ATOM 1491 C CA . GLY A 1 187 ? 14.778 -4.435 -23.320 1.00 44.47 187 GLY A CA 1
ATOM 1492 C C . GLY A 1 187 ? 13.420 -4.686 -23.973 1.00 44.47 187 GLY A C 1
ATOM 1493 O O . GLY A 1 187 ? 12.382 -4.209 -23.511 1.00 44.47 187 GLY A O 1
ATOM 1494 N N . ASN A 1 188 ? 13.490 -5.439 -25.072 1.00 48.94 188 ASN A N 1
ATOM 1495 C CA . ASN A 1 188 ? 12.408 -5.803 -25.976 1.00 48.94 188 ASN A CA 1
ATOM 1496 C C . ASN A 1 188 ? 11.096 -6.202 -25.272 1.00 48.94 188 ASN A C 1
ATOM 1498 O O . ASN A 1 188 ? 11.098 -6.932 -24.284 1.00 48.94 188 ASN A O 1
ATOM 1502 N N . GLU A 1 189 ? 9.998 -5.779 -25.910 1.00 47.19 189 GLU A N 1
ATOM 1503 C CA . GLU A 1 189 ? 8.583 -6.083 -25.638 1.00 47.19 189 GLU A CA 1
ATOM 1504 C C . GLU A 1 189 ? 7.933 -5.290 -24.478 1.00 47.19 189 GLU A C 1
ATOM 1506 O O . GLU A 1 189 ? 7.982 -5.643 -23.305 1.00 47.19 189 GLU A O 1
ATOM 1511 N N . GLU A 1 190 ? 7.258 -4.200 -24.879 1.00 55.19 190 GLU A N 1
ATOM 1512 C CA . GLU A 1 190 ? 6.522 -3.206 -24.078 1.00 55.19 190 GLU A CA 1
ATOM 1513 C C . GLU A 1 190 ? 7.358 -2.401 -23.065 1.00 55.19 190 GLU A C 1
ATOM 1515 O O . GLU A 1 190 ? 7.712 -2.874 -21.991 1.00 55.19 190 GLU A O 1
ATOM 1520 N N . LYS A 1 191 ? 7.569 -1.104 -23.347 1.00 71.50 191 LYS A N 1
ATOM 1521 C CA . LYS A 1 191 ? 8.148 -0.124 -22.407 1.00 71.50 191 LYS A CA 1
ATOM 1522 C C . LYS A 1 191 ? 7.301 -0.041 -21.126 1.00 71.50 191 LYS A C 1
ATOM 1524 O O . LYS A 1 191 ? 6.338 0.724 -21.057 1.00 71.50 191 LYS A O 1
ATOM 1529 N N . ARG A 1 192 ? 7.635 -0.844 -20.112 1.00 82.12 192 ARG A N 1
ATOM 1530 C CA . ARG A 1 192 ? 6.941 -0.861 -18.814 1.00 82.12 192 ARG A CA 1
ATOM 1531 C C . ARG A 1 192 ? 7.490 0.230 -17.911 1.00 82.12 192 ARG A C 1
ATOM 1533 O O . ARG A 1 192 ? 8.699 0.394 -17.775 1.00 82.12 192 ARG A O 1
ATOM 1540 N N . GLU A 1 193 ? 6.598 0.940 -17.234 1.00 89.81 193 GLU A N 1
ATOM 1541 C CA . GLU A 1 193 ? 6.974 2.009 -16.309 1.00 89.81 193 GLU A CA 1
ATOM 1542 C C . GLU A 1 193 ? 6.454 1.693 -14.914 1.00 89.81 193 GLU A C 1
ATOM 1544 O O . GLU A 1 193 ? 5.350 2.088 -14.531 1.00 89.81 193 GLU A O 1
ATOM 1549 N N . PHE A 1 194 ? 7.251 0.955 -14.143 1.00 92.56 194 PHE A N 1
ATOM 1550 C CA . PHE A 1 194 ? 6.904 0.633 -12.765 1.00 92.56 194 PHE A CA 1
ATOM 1551 C C . PHE A 1 194 ? 6.970 1.875 -11.877 1.00 92.56 194 PHE A C 1
ATOM 1553 O O . PHE A 1 194 ? 7.953 2.614 -11.888 1.00 92.56 194 PHE A O 1
ATOM 1560 N N . VAL A 1 195 ? 5.947 2.057 -11.039 1.00 95.50 195 VAL A N 1
ATOM 1561 C CA . VAL A 1 195 ? 5.902 3.129 -10.031 1.00 95.50 195 VAL A CA 1
ATOM 1562 C C . VAL A 1 195 ? 7.073 2.984 -9.060 1.00 95.50 195 VAL A C 1
ATOM 1564 O O . VAL A 1 195 ? 7.693 3.969 -8.660 1.00 95.50 195 VAL A O 1
ATOM 1567 N N . PHE A 1 196 ? 7.418 1.744 -8.706 1.00 94.69 196 PHE A N 1
ATOM 1568 C CA . PHE A 1 196 ? 8.586 1.428 -7.893 1.00 94.69 196 PHE A CA 1
ATOM 1569 C C . PHE A 1 196 ? 9.578 0.606 -8.709 1.00 94.69 196 PHE A C 1
ATOM 1571 O O . PHE A 1 196 ? 9.506 -0.624 -8.740 1.00 94.69 196 PHE A O 1
ATOM 1578 N N . SER A 1 197 ? 10.525 1.296 -9.340 1.00 90.19 197 SER A N 1
ATOM 1579 C CA . SER A 1 197 ? 11.592 0.680 -10.123 1.00 90.19 197 SER A CA 1
ATOM 1580 C C . SER A 1 197 ? 12.967 0.811 -9.459 1.00 90.19 197 SER A C 1
ATOM 1582 O O . SER A 1 197 ? 13.209 1.642 -8.570 1.00 90.19 197 SER A O 1
ATOM 1584 N N . ASN A 1 198 ? 13.876 -0.047 -9.902 1.00 85.88 198 ASN A N 1
ATOM 1585 C CA . ASN A 1 198 ? 15.314 0.124 -9.770 1.00 85.88 198 ASN A CA 1
ATOM 1586 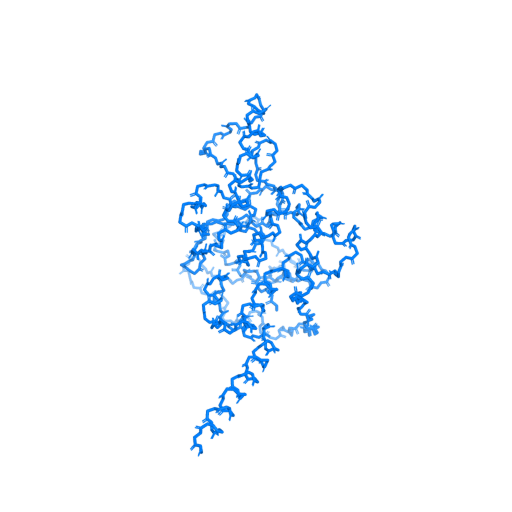C C . ASN A 1 198 ? 15.818 1.146 -10.823 1.00 85.88 198 ASN A C 1
ATOM 1588 O O . ASN A 1 198 ? 15.054 1.537 -11.711 1.00 85.88 198 ASN A O 1
ATOM 1592 N N . PRO A 1 199 ? 17.081 1.609 -10.726 1.00 80.75 199 PRO A N 1
ATOM 1593 C CA . PRO A 1 199 ? 17.668 2.533 -11.706 1.00 80.75 199 PRO A CA 1
ATOM 1594 C C . PRO A 1 199 ? 17.708 1.999 -13.150 1.00 80.75 199 PRO A C 1
ATOM 1596 O O . PRO A 1 199 ? 17.712 2.780 -14.088 1.00 80.75 199 PRO A O 1
ATOM 1599 N N . ASP A 1 200 ? 17.705 0.681 -13.336 1.00 76.75 200 ASP A N 1
ATOM 1600 C CA . ASP A 1 200 ? 17.650 0.011 -14.644 1.00 76.75 200 ASP A CA 1
ATOM 1601 C C . ASP A 1 200 ? 16.226 -0.060 -15.238 1.00 76.75 200 ASP A C 1
ATOM 1603 O O . ASP A 1 200 ? 16.019 -0.673 -16.279 1.00 76.75 200 ASP A O 1
ATOM 1607 N N . GLY A 1 201 ? 15.227 0.515 -14.558 1.00 80.62 201 GLY A N 1
ATOM 1608 C CA . GLY A 1 201 ? 13.822 0.501 -14.971 1.00 80.62 201 GLY A CA 1
ATOM 1609 C C . GLY A 1 201 ? 13.041 -0.759 -14.607 1.00 80.62 201 GLY A C 1
ATOM 1610 O O . GLY A 1 201 ? 11.809 -0.755 -14.676 1.00 80.62 201 GLY A O 1
ATOM 1611 N N . LYS A 1 202 ? 13.712 -1.808 -14.123 1.00 85.12 202 LYS A N 1
ATOM 1612 C CA . LYS A 1 202 ? 13.073 -3.056 -13.684 1.00 85.12 202 LYS A CA 1
ATOM 1613 C C . LYS A 1 202 ? 12.316 -2.844 -12.369 1.00 85.12 202 LYS A C 1
ATOM 1615 O O . LYS A 1 202 ? 12.653 -1.938 -11.598 1.00 85.12 202 LYS A O 1
ATOM 1620 N N . PRO A 1 203 ? 11.285 -3.653 -12.063 1.00 88.38 203 PRO A N 1
ATOM 1621 C CA . PRO A 1 203 ? 10.550 -3.505 -10.813 1.00 88.38 203 PRO A CA 1
ATOM 1622 C C . PRO A 1 203 ? 11.482 -3.762 -9.625 1.00 88.38 203 PRO A C 1
ATOM 1624 O O . PRO A 1 203 ? 12.391 -4.593 -9.699 1.00 88.38 203 PRO A O 1
ATOM 1627 N N . ILE A 1 204 ? 11.246 -3.083 -8.500 1.00 90.25 204 ILE A N 1
ATOM 1628 C CA . ILE A 1 204 ? 12.002 -3.384 -7.278 1.00 90.25 204 ILE A CA 1
ATOM 1629 C C . ILE A 1 204 ? 11.830 -4.856 -6.882 1.00 90.25 204 ILE A C 1
ATOM 1631 O O . ILE A 1 204 ? 10.764 -5.453 -7.041 1.00 90.25 204 ILE A O 1
ATOM 1635 N N . TYR A 1 205 ? 12.863 -5.446 -6.283 1.00 88.94 205 TYR A N 1
ATOM 1636 C CA . TYR A 1 205 ? 12.768 -6.814 -5.780 1.00 88.94 205 TYR A CA 1
ATOM 1637 C C . TYR A 1 205 ? 11.624 -6.958 -4.777 1.00 88.94 205 TYR A C 1
ATOM 1639 O O . TYR A 1 205 ? 11.480 -6.154 -3.854 1.00 88.94 205 TYR A O 1
ATOM 1647 N N . PHE A 1 206 ? 10.875 -8.055 -4.877 1.00 88.94 206 PHE A N 1
ATOM 1648 C CA . PHE A 1 206 ? 9.722 -8.319 -4.017 1.00 88.94 206 PHE A CA 1
ATOM 1649 C C . PHE A 1 206 ? 10.043 -8.266 -2.509 1.00 88.94 206 PHE A C 1
ATOM 1651 O O . PHE A 1 206 ? 9.200 -7.881 -1.697 1.00 88.94 206 PHE A O 1
ATOM 1658 N N . SER A 1 207 ? 11.267 -8.631 -2.108 1.00 90.25 207 SER A N 1
ATOM 1659 C CA . SER A 1 207 ? 11.713 -8.559 -0.710 1.00 90.25 207 SER A CA 1
ATOM 1660 C C . SER A 1 207 ? 12.082 -7.148 -0.242 1.00 90.25 207 SER A C 1
ATOM 1662 O O . SER A 1 207 ? 12.123 -6.907 0.965 1.00 90.25 207 SER A O 1
ATOM 1664 N N . ARG A 1 208 ? 12.384 -6.221 -1.163 1.00 92.69 208 ARG A N 1
ATOM 1665 C CA . ARG A 1 208 ? 12.929 -4.891 -0.853 1.00 92.69 208 ARG A CA 1
ATOM 1666 C C . ARG A 1 208 ? 12.003 -4.062 0.044 1.00 92.69 208 ARG A C 1
ATOM 1668 O O . ARG A 1 208 ? 12.523 -3.566 1.042 1.00 92.69 208 ARG A O 1
ATOM 1675 N N . PRO A 1 209 ? 10.674 -3.988 -0.196 1.00 94.94 209 PRO A N 1
ATOM 1676 C CA . PRO A 1 209 ? 9.755 -3.302 0.713 1.00 94.94 209 PRO A CA 1
ATOM 1677 C C . PRO A 1 209 ? 9.858 -3.801 2.151 1.00 94.94 209 PRO A C 1
ATOM 1679 O O . PRO A 1 209 ? 9.893 -3.018 3.086 1.00 94.94 209 PRO A O 1
ATOM 1682 N N . THR A 1 210 ? 9.953 -5.117 2.341 1.00 94.31 210 THR A N 1
ATOM 1683 C CA . THR A 1 210 ? 9.967 -5.721 3.678 1.00 94.31 210 THR A CA 1
ATOM 1684 C C . THR A 1 210 ? 11.298 -5.570 4.383 1.00 94.31 210 THR A C 1
ATOM 1686 O O . THR A 1 210 ? 11.300 -5.287 5.573 1.00 94.31 210 THR A O 1
ATOM 1689 N N . LYS A 1 211 ? 12.416 -5.718 3.665 1.00 95.69 211 LYS A N 1
ATOM 1690 C CA . LYS A 1 211 ? 13.741 -5.465 4.245 1.00 95.69 211 LYS A CA 1
ATOM 1691 C C . LYS A 1 211 ? 13.867 -4.010 4.698 1.00 95.69 211 LYS A C 1
ATOM 1693 O O . LYS A 1 211 ? 14.288 -3.765 5.819 1.00 95.69 211 LYS A O 1
ATOM 1698 N N . TRP A 1 212 ? 13.455 -3.070 3.843 1.00 97.38 212 TRP A N 1
ATOM 1699 C CA . TRP A 1 212 ? 13.471 -1.650 4.187 1.00 97.38 212 TRP A CA 1
ATOM 1700 C C . TRP A 1 212 ? 12.528 -1.340 5.355 1.00 97.38 212 TRP A C 1
ATOM 1702 O O . TRP A 1 212 ? 12.937 -0.677 6.296 1.00 97.38 212 TRP A O 1
ATOM 1712 N N . TRP A 1 213 ? 11.309 -1.888 5.341 1.00 97.81 213 TRP A N 1
ATOM 1713 C CA . TRP A 1 213 ? 10.315 -1.689 6.398 1.00 97.81 213 TRP A CA 1
ATOM 1714 C C . TRP A 1 213 ? 10.812 -2.103 7.784 1.00 97.81 213 TRP A C 1
ATOM 1716 O O . TRP A 1 213 ? 10.652 -1.348 8.733 1.00 97.81 213 TRP A O 1
ATOM 1726 N N . ILE A 1 214 ? 11.440 -3.278 7.901 1.00 96.88 214 ILE A N 1
ATOM 1727 C CA . ILE A 1 214 ? 11.974 -3.760 9.184 1.00 96.88 214 ILE A CA 1
ATOM 1728 C C . ILE A 1 214 ? 13.034 -2.788 9.715 1.00 96.88 214 ILE A C 1
ATOM 1730 O O . ILE A 1 214 ? 12.936 -2.351 10.858 1.00 96.88 214 ILE A O 1
ATOM 1734 N N . ALA A 1 215 ? 13.987 -2.393 8.865 1.00 97.50 215 ALA A N 1
ATOM 1735 C CA . ALA A 1 215 ? 15.028 -1.441 9.243 1.00 97.50 215 ALA A CA 1
ATOM 1736 C C . ALA A 1 215 ? 14.452 -0.060 9.601 1.00 97.50 215 ALA A C 1
ATOM 1738 O O . ALA A 1 215 ? 14.912 0.576 10.544 1.00 97.50 215 ALA A O 1
ATOM 1739 N N . PHE A 1 216 ? 13.429 0.397 8.875 1.00 98.25 216 PHE A N 1
ATOM 1740 C CA . PHE A 1 216 ? 12.741 1.658 9.142 1.00 98.25 216 PHE A CA 1
ATOM 1741 C C . PHE A 1 216 ? 12.042 1.658 10.509 1.00 98.25 216 PHE A C 1
ATOM 1743 O O . PHE A 1 216 ? 12.182 2.629 11.254 1.00 98.25 216 PHE A O 1
ATOM 1750 N N . LEU A 1 217 ? 11.326 0.582 10.853 1.00 97.75 217 LEU A N 1
ATOM 1751 C CA . LEU A 1 217 ? 10.666 0.464 12.154 1.00 97.75 217 LEU A CA 1
ATOM 1752 C C . LEU A 1 217 ? 11.678 0.472 13.302 1.00 97.75 217 LEU A C 1
ATOM 1754 O O . LEU A 1 217 ? 11.474 1.174 14.287 1.00 97.75 217 LEU A O 1
ATOM 1758 N N . GLU A 1 218 ? 12.783 -0.261 13.152 1.00 97.19 218 GLU A N 1
ATOM 1759 C CA . GLU A 1 218 ? 13.854 -0.313 14.154 1.00 97.19 218 GLU A CA 1
ATOM 1760 C C . GLU A 1 218 ? 14.547 1.041 14.317 1.00 97.19 218 GLU A C 1
ATOM 1762 O O . GLU A 1 218 ? 14.694 1.520 15.436 1.00 97.19 218 GLU A O 1
ATOM 1767 N N . LYS A 1 219 ? 14.891 1.705 13.209 1.00 97.31 219 LYS A N 1
ATOM 1768 C CA . LYS A 1 219 ? 15.511 3.038 13.209 1.00 97.31 219 LYS A CA 1
ATOM 1769 C C . LYS A 1 219 ? 14.668 4.087 13.941 1.00 97.31 219 LYS A C 1
ATOM 1771 O O . LYS A 1 219 ? 15.227 4.993 14.550 1.00 97.31 219 LYS A O 1
ATOM 1776 N N . ASN A 1 220 ? 13.342 3.994 13.849 1.00 97.06 220 ASN A N 1
ATOM 1777 C CA . ASN A 1 220 ? 12.418 4.984 14.405 1.00 97.06 220 ASN A CA 1
ATOM 1778 C C . ASN A 1 220 ? 11.760 4.536 15.721 1.00 97.06 220 ASN A C 1
ATOM 1780 O O . ASN A 1 220 ? 10.853 5.216 16.192 1.00 97.06 220 ASN A O 1
ATOM 1784 N N . ASN A 1 221 ? 12.197 3.415 16.314 1.00 96.00 221 ASN A N 1
ATOM 1785 C CA . ASN A 1 221 ? 11.615 2.840 17.534 1.00 96.00 221 ASN A CA 1
ATOM 1786 C C . ASN A 1 221 ? 10.084 2.665 17.468 1.00 96.00 221 ASN A C 1
ATOM 1788 O O . ASN A 1 221 ? 9.377 2.850 18.457 1.00 96.00 221 ASN A O 1
ATOM 1792 N N . LEU A 1 222 ? 9.567 2.298 16.295 1.00 96.12 222 LEU A N 1
ATOM 1793 C CA . LEU A 1 222 ? 8.146 2.026 16.092 1.00 96.12 222 LEU A CA 1
ATOM 1794 C C . LEU A 1 222 ? 7.833 0.560 16.413 1.00 96.12 222 LEU A C 1
ATOM 1796 O O . LEU A 1 222 ? 8.667 -0.331 16.208 1.00 96.12 222 LEU A O 1
ATOM 1800 N N . ARG A 1 223 ? 6.607 0.279 16.874 1.00 95.25 223 ARG A N 1
ATOM 1801 C CA . ARG A 1 223 ? 6.184 -1.096 17.180 1.00 95.25 223 ARG A CA 1
ATOM 1802 C C . ARG A 1 223 ? 6.324 -1.997 15.953 1.00 95.25 223 ARG A C 1
ATOM 1804 O O . ARG A 1 223 ? 5.922 -1.642 14.846 1.00 95.25 223 ARG A O 1
ATOM 1811 N N . LYS A 1 224 ? 6.883 -3.192 16.145 1.00 94.25 224 LYS A N 1
ATOM 1812 C CA . LYS A 1 224 ? 7.211 -4.113 15.052 1.00 94.25 224 LYS A CA 1
ATOM 1813 C C . LYS A 1 224 ? 5.970 -4.823 14.504 1.00 94.25 224 LYS A C 1
ATOM 1815 O O . LYS A 1 224 ? 5.561 -5.837 15.046 1.00 94.25 224 LYS A O 1
ATOM 1820 N N . ILE A 1 225 ? 5.466 -4.370 13.357 1.00 93.06 225 ILE A N 1
ATOM 1821 C CA . ILE A 1 225 ? 4.470 -5.102 12.553 1.00 93.06 225 ILE A CA 1
ATOM 1822 C C . ILE A 1 225 ? 5.063 -5.525 11.207 1.00 93.06 225 ILE A C 1
ATOM 1824 O O . ILE A 1 225 ? 6.034 -4.937 10.718 1.00 93.06 225 ILE A O 1
ATOM 1828 N N . ARG A 1 226 ? 4.497 -6.538 10.544 1.00 91.50 226 ARG A N 1
ATOM 1829 C CA . ARG A 1 226 ? 4.977 -6.927 9.208 1.00 91.50 226 ARG A CA 1
ATOM 1830 C C . ARG A 1 226 ? 4.504 -5.902 8.184 1.00 91.50 226 ARG A C 1
ATOM 1832 O O . ARG A 1 226 ? 3.425 -5.343 8.298 1.00 91.50 226 ARG A O 1
ATOM 1839 N N . PHE A 1 227 ? 5.227 -5.778 7.073 1.00 93.44 227 PHE A N 1
ATOM 1840 C CA . PHE A 1 227 ? 4.794 -4.906 5.973 1.00 93.44 227 PHE A CA 1
ATOM 1841 C C . PHE A 1 227 ? 3.388 -5.256 5.444 1.00 93.44 227 PHE A C 1
ATOM 1843 O O . PHE A 1 227 ? 2.629 -4.389 5.028 1.00 93.44 227 PHE A O 1
ATOM 1850 N N . HIS A 1 228 ? 3.017 -6.543 5.460 1.00 89.25 228 HIS A N 1
ATOM 1851 C CA . HIS A 1 228 ? 1.674 -6.964 5.050 1.00 89.25 228 HIS A CA 1
ATOM 1852 C C . HIS A 1 228 ? 0.583 -6.546 6.041 1.00 89.25 228 HIS A C 1
ATOM 1854 O O . HIS A 1 228 ? -0.574 -6.462 5.645 1.00 89.25 228 HIS A O 1
ATOM 1860 N N . ASP A 1 229 ? 0.940 -6.275 7.294 1.00 90.38 229 ASP A N 1
ATOM 1861 C CA . ASP A 1 229 ? -0.013 -5.891 8.326 1.00 90.38 229 ASP A CA 1
ATOM 1862 C C . ASP A 1 229 ? -0.534 -4.465 8.119 1.00 90.38 229 ASP A C 1
ATOM 1864 O O . ASP A 1 229 ? -1.651 -4.186 8.524 1.00 90.38 229 ASP A O 1
ATOM 1868 N N . LEU A 1 230 ? 0.145 -3.619 7.328 1.00 93.12 230 LEU A N 1
ATOM 1869 C CA . LEU A 1 230 ? -0.394 -2.326 6.871 1.00 93.12 230 LEU A CA 1
ATOM 1870 C C . LEU A 1 230 ? -1.740 -2.463 6.142 1.00 93.12 230 LEU A C 1
ATOM 1872 O O . LEU A 1 230 ? -2.613 -1.609 6.262 1.00 93.12 230 LEU A O 1
ATOM 1876 N N . ARG A 1 231 ? -1.946 -3.571 5.421 1.00 91.44 231 ARG A N 1
ATOM 1877 C CA . ARG A 1 231 ? -3.245 -3.892 4.816 1.00 91.44 231 ARG A CA 1
ATOM 1878 C C . ARG A 1 231 ? -4.300 -4.205 5.873 1.00 91.44 231 ARG A C 1
ATOM 1880 O O . ARG A 1 231 ? -5.470 -3.886 5.678 1.00 91.44 231 ARG A O 1
ATOM 1887 N N . HIS A 1 232 ? -3.902 -4.870 6.952 1.00 88.19 232 HIS A N 1
ATOM 1888 C CA . HIS A 1 232 ? -4.797 -5.160 8.061 1.00 88.19 232 HIS A CA 1
ATOM 1889 C C . HIS A 1 232 ? -5.128 -3.885 8.836 1.00 88.19 232 HIS A C 1
ATOM 1891 O O . HIS A 1 232 ? -6.309 -3.636 9.043 1.00 88.19 232 HIS A O 1
ATOM 1897 N N . THR A 1 233 ? -4.140 -3.029 9.102 1.00 91.31 233 THR A N 1
ATOM 1898 C CA . THR A 1 233 ? -4.327 -1.667 9.616 1.00 91.31 233 THR A CA 1
ATOM 1899 C C . THR A 1 233 ? -5.338 -0.887 8.773 1.00 91.31 233 THR A C 1
ATOM 1901 O O . THR A 1 233 ? -6.338 -0.426 9.307 1.00 91.31 233 THR A O 1
ATOM 1904 N N . SER A 1 234 ? -5.151 -0.821 7.448 1.00 92.50 234 SER A N 1
ATOM 1905 C CA . SER A 1 234 ? -6.077 -0.142 6.522 1.00 92.50 234 SER A CA 1
ATOM 1906 C C . SER A 1 234 ? -7.532 -0.581 6.712 1.00 92.50 234 SER A C 1
ATOM 1908 O O . SER A 1 234 ? -8.440 0.235 6.835 1.00 92.50 234 SER A O 1
ATOM 1910 N N . ALA A 1 235 ? -7.751 -1.895 6.767 1.00 89.06 235 ALA A N 1
ATOM 1911 C CA . ALA A 1 235 ? -9.077 -2.469 6.924 1.00 89.06 235 ALA A CA 1
ATOM 1912 C C . ALA A 1 235 ? -9.680 -2.172 8.302 1.00 89.06 235 ALA A C 1
ATOM 1914 O O . ALA A 1 235 ? -10.841 -1.786 8.375 1.00 89.06 235 ALA A O 1
ATOM 1915 N N . THR A 1 236 ? -8.899 -2.337 9.373 1.00 85.50 236 THR A N 1
ATOM 1916 C CA . THR A 1 236 ? -9.344 -2.077 10.746 1.00 85.50 236 THR A CA 1
ATOM 1917 C C . THR A 1 236 ? -9.748 -0.619 10.924 1.00 85.50 236 THR A C 1
ATOM 1919 O O . THR A 1 236 ? -10.822 -0.359 11.453 1.00 85.50 236 THR A O 1
ATOM 1922 N N . LEU A 1 237 ? -8.947 0.324 10.421 1.00 89.31 237 LEU A N 1
ATOM 1923 C CA . LEU A 1 237 ? -9.276 1.749 10.477 1.00 89.31 237 LEU A CA 1
ATOM 1924 C C . LEU A 1 237 ? -10.593 2.043 9.754 1.00 89.31 237 LEU A C 1
ATOM 1926 O O . LEU A 1 237 ? -11.461 2.705 10.307 1.00 89.31 237 LEU A O 1
ATOM 1930 N N . LEU A 1 238 ? -10.791 1.493 8.552 1.00 89.25 238 LEU A N 1
ATOM 1931 C CA . LEU A 1 238 ? -12.045 1.676 7.816 1.00 89.25 238 LEU A CA 1
ATOM 1932 C C . LEU A 1 238 ? -13.254 1.078 8.557 1.00 89.25 238 LEU A C 1
ATOM 1934 O O . LEU A 1 238 ? -14.321 1.686 8.546 1.00 89.25 238 LEU A O 1
ATOM 1938 N N . ILE A 1 239 ? -13.100 -0.078 9.213 1.00 85.31 239 ILE A N 1
ATOM 1939 C CA . ILE A 1 239 ? -14.169 -0.685 10.028 1.00 85.31 239 ILE A CA 1
ATOM 1940 C C . ILE A 1 239 ? -14.500 0.204 11.227 1.00 85.31 239 ILE A C 1
ATOM 1942 O O . ILE A 1 239 ? -15.675 0.462 11.477 1.00 85.31 239 ILE A O 1
ATOM 1946 N N . ASN A 1 240 ? -13.484 0.704 11.935 1.00 82.56 240 ASN A N 1
ATOM 1947 C CA . ASN A 1 240 ? -13.671 1.585 13.089 1.00 82.56 240 ASN A CA 1
ATOM 1948 C C . ASN A 1 240 ? -14.362 2.900 12.699 1.00 82.56 240 ASN A C 1
ATOM 1950 O O . ASN A 1 240 ? -15.148 3.435 13.471 1.00 82.56 240 ASN A O 1
ATOM 1954 N N . GLN A 1 241 ? -14.133 3.371 11.472 1.00 85.50 241 GLN A N 1
ATOM 1955 C CA . GLN A 1 241 ? -14.804 4.534 10.886 1.00 85.50 241 GLN A CA 1
ATOM 1956 C C . GLN A 1 241 ? -16.197 4.200 10.301 1.00 85.50 241 GLN A C 1
ATOM 1958 O O . GLN A 1 241 ? -16.807 5.018 9.615 1.00 85.50 241 GLN A O 1
ATOM 1963 N N . GLY A 1 242 ? -16.722 2.994 10.546 1.00 81.25 242 GLY A N 1
ATOM 1964 C CA . GLY A 1 242 ? -18.078 2.585 10.169 1.00 81.25 242 GLY A CA 1
ATOM 1965 C C . GLY A 1 242 ? -18.255 2.181 8.703 1.00 81.25 242 GLY A C 1
ATOM 1966 O O . GLY A 1 242 ? -19.387 2.030 8.240 1.00 81.25 242 GLY A O 1
ATOM 1967 N N . VAL A 1 243 ? -17.173 1.986 7.943 1.00 85.94 243 VAL A N 1
ATOM 1968 C CA . VAL A 1 243 ? -17.274 1.565 6.541 1.00 85.94 243 VAL A CA 1
ATOM 1969 C C . VAL A 1 243 ? -17.721 0.108 6.464 1.00 85.94 243 VAL A C 1
ATOM 1971 O O . VAL A 1 243 ? -17.141 -0.791 7.073 1.00 85.94 243 VAL A O 1
ATOM 1974 N N . HIS A 1 244 ? -18.741 -0.148 5.646 1.00 82.44 244 HIS A N 1
ATOM 1975 C CA . HIS A 1 244 ? -19.338 -1.471 5.532 1.00 82.44 244 HIS A CA 1
ATOM 1976 C C . HIS A 1 244 ? -18.327 -2.534 5.059 1.00 82.44 244 HIS A C 1
ATOM 1978 O O . HIS A 1 244 ? -17.649 -2.374 4.037 1.00 82.44 244 HIS A O 1
ATOM 1984 N N . ALA A 1 245 ? -18.281 -3.681 5.746 1.00 81.06 245 ALA A N 1
ATOM 1985 C CA . ALA A 1 245 ? -17.296 -4.742 5.512 1.00 81.06 245 ALA A CA 1
ATOM 1986 C C . ALA A 1 245 ? -17.266 -5.257 4.059 1.00 81.06 245 ALA A C 1
ATOM 1988 O O . ALA A 1 245 ? -16.203 -5.610 3.542 1.00 81.06 245 ALA A O 1
ATOM 1989 N N . LYS A 1 246 ? -18.410 -5.255 3.356 1.00 81.50 246 LYS A N 1
ATOM 1990 C CA . LYS A 1 246 ? -18.470 -5.602 1.922 1.00 81.50 246 LYS A CA 1
ATOM 1991 C C . LYS A 1 246 ? -17.660 -4.632 1.057 1.00 81.50 246 LYS A C 1
ATOM 1993 O O . LYS A 1 246 ? -16.939 -5.093 0.174 1.00 81.50 246 LYS A O 1
ATOM 1998 N N . ILE A 1 247 ? -17.744 -3.326 1.323 1.00 85.00 247 ILE A N 1
ATOM 1999 C CA . ILE A 1 247 ? -17.007 -2.287 0.586 1.00 85.00 247 ILE A CA 1
ATOM 2000 C C . ILE A 1 247 ? -15.507 -2.481 0.810 1.00 85.00 247 ILE A C 1
ATOM 2002 O O . ILE A 1 247 ? -14.733 -2.526 -0.144 1.00 85.00 247 ILE A O 1
ATOM 2006 N N . ILE A 1 248 ? -15.107 -2.702 2.064 1.00 87.12 248 ILE A N 1
ATOM 2007 C CA . ILE A 1 248 ? -13.714 -2.979 2.433 1.00 87.12 248 ILE A CA 1
ATOM 2008 C C . ILE A 1 248 ? -13.218 -4.252 1.736 1.00 87.12 248 ILE A C 1
ATOM 2010 O O . ILE A 1 248 ? -12.146 -4.258 1.136 1.00 87.12 248 ILE A O 1
ATOM 2014 N N . SER A 1 249 ? -14.013 -5.324 1.736 1.00 84.31 249 SER A N 1
ATOM 2015 C CA . SER A 1 249 ? -13.668 -6.585 1.070 1.00 84.31 249 SER A CA 1
ATOM 2016 C C . SER A 1 249 ? -13.439 -6.410 -0.435 1.00 84.31 249 SER A C 1
ATOM 2018 O O . SER A 1 249 ? -12.485 -6.980 -0.974 1.00 84.31 249 SER A O 1
ATOM 2020 N N . VAL A 1 250 ? -14.282 -5.615 -1.106 1.00 85.00 250 VAL A N 1
ATOM 2021 C CA . VAL A 1 250 ? -14.129 -5.271 -2.530 1.00 85.00 250 VAL A CA 1
ATOM 2022 C C . VAL A 1 250 ? -12.864 -4.440 -2.741 1.00 85.00 250 VAL A C 1
ATOM 2024 O O . VAL A 1 250 ? -12.027 -4.819 -3.560 1.00 85.00 250 VAL A O 1
ATOM 2027 N N . ARG A 1 251 ? -12.653 -3.384 -1.942 1.00 89.19 251 ARG A N 1
ATOM 2028 C CA . ARG A 1 251 ? -11.455 -2.522 -1.993 1.00 89.19 251 ARG A CA 1
ATOM 2029 C C . ARG A 1 251 ? -10.158 -3.311 -1.806 1.00 89.19 251 ARG A C 1
ATOM 2031 O O . ARG A 1 251 ? -9.163 -3.049 -2.478 1.00 89.19 251 ARG A O 1
ATOM 2038 N N . LEU A 1 252 ? -10.160 -4.312 -0.930 1.00 85.38 252 LEU A N 1
ATOM 2039 C CA . LEU A 1 252 ? -9.007 -5.171 -0.666 1.00 85.38 252 LEU A CA 1
ATOM 2040 C C . LEU A 1 252 ? -8.860 -6.311 -1.690 1.00 85.38 252 LEU A C 1
ATOM 2042 O O . LEU A 1 252 ? -7.777 -6.897 -1.806 1.00 85.38 252 LEU A O 1
ATOM 2046 N N . GLY A 1 253 ? -9.911 -6.655 -2.435 1.00 78.50 253 GLY A N 1
ATOM 2047 C CA . GLY A 1 253 ? -9.918 -7.782 -3.368 1.00 78.50 253 GLY A CA 1
ATOM 2048 C C . GLY A 1 253 ? -9.795 -9.131 -2.654 1.00 78.50 253 GLY A C 1
ATOM 2049 O O . GLY A 1 253 ? -8.946 -9.953 -3.019 1.00 78.50 253 GLY A O 1
ATOM 2050 N N . HIS A 1 254 ? -10.546 -9.336 -1.567 1.00 74.56 254 HIS A N 1
ATOM 2051 C CA . HIS A 1 254 ? -10.713 -10.665 -0.969 1.00 74.56 254 HIS A CA 1
ATOM 2052 C C . HIS A 1 254 ? -11.743 -11.464 -1.773 1.00 74.56 254 HIS A C 1
ATOM 2054 O O . HIS A 1 254 ? -12.847 -10.985 -2.014 1.00 74.56 254 HIS A O 1
ATOM 2060 N N . ALA A 1 255 ? -11.373 -12.682 -2.180 1.00 51.47 255 ALA A N 1
ATOM 2061 C CA . ALA A 1 255 ? -12.301 -13.611 -2.824 1.00 51.47 255 ALA A CA 1
ATOM 2062 C C . ALA A 1 255 ? -13.367 -14.126 -1.842 1.00 51.47 255 ALA A C 1
ATOM 2064 O O . ALA A 1 255 ? -14.467 -14.455 -2.267 1.00 51.47 255 ALA A O 1
ATOM 2065 N N . ASP A 1 256 ? -13.044 -14.147 -0.545 1.00 49.22 256 ASP A N 1
ATOM 2066 C CA . ASP A 1 256 ? -13.936 -14.580 0.523 1.00 49.22 256 ASP A CA 1
ATOM 2067 C C . ASP A 1 256 ? -14.028 -13.512 1.628 1.00 49.22 256 ASP A C 1
ATOM 2069 O O . ASP A 1 256 ? -13.019 -13.097 2.210 1.00 49.22 256 ASP A O 1
ATOM 2073 N N . ILE A 1 257 ? -15.259 -13.081 1.914 1.00 54.47 257 ILE A N 1
ATOM 2074 C CA . ILE A 1 257 ? -15.608 -12.120 2.969 1.00 54.47 257 ILE A CA 1
ATOM 2075 C C . ILE A 1 257 ? -15.270 -12.697 4.351 1.00 54.47 257 ILE A C 1
ATOM 2077 O O . ILE A 1 257 ? -14.886 -11.940 5.244 1.00 54.47 257 ILE A O 1
ATOM 20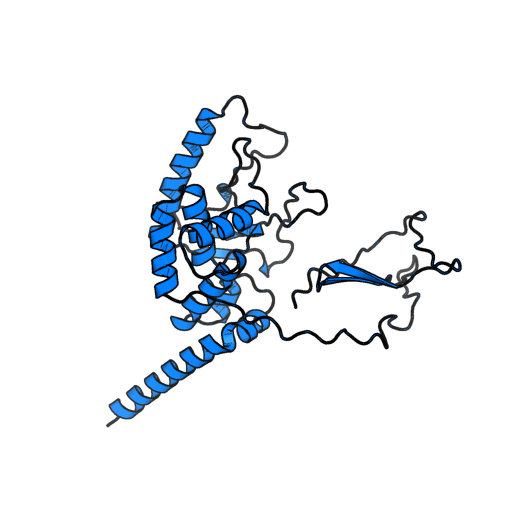81 N N . SER A 1 258 ? -15.324 -14.024 4.525 1.00 49.06 258 SER A N 1
ATOM 2082 C CA . SER A 1 258 ? -15.027 -14.704 5.793 1.00 49.06 258 SER A CA 1
ATOM 2083 C C . SER A 1 258 ? -13.599 -14.430 6.281 1.00 49.06 258 SER A C 1
ATOM 2085 O O . SER A 1 258 ? -13.353 -14.330 7.482 1.00 49.06 258 SER A O 1
ATOM 2087 N N . THR A 1 259 ? -12.657 -14.221 5.353 1.00 57.81 259 THR A N 1
ATOM 2088 C CA . THR A 1 259 ? -11.265 -13.874 5.675 1.00 57.81 259 THR A CA 1
ATOM 2089 C C . THR A 1 259 ? -11.168 -12.470 6.269 1.00 57.81 259 THR A C 1
ATOM 2091 O O . THR A 1 259 ? -10.333 -12.229 7.129 1.00 57.81 259 THR A O 1
ATOM 2094 N N . THR A 1 260 ? -12.031 -11.548 5.840 1.00 57.94 260 THR A N 1
ATOM 2095 C CA . THR A 1 260 ? -12.173 -10.215 6.439 1.00 57.94 260 THR A CA 1
ATOM 2096 C C . THR A 1 260 ? -12.827 -10.359 7.818 1.00 57.94 260 THR A C 1
ATOM 2098 O O . THR A 1 260 ? -12.237 -9.996 8.828 1.00 57.94 260 THR A O 1
ATOM 2101 N N . MET A 1 261 ? -13.999 -10.990 7.894 1.00 58.25 261 MET A N 1
ATOM 2102 C CA . MET A 1 261 ? -14.795 -11.061 9.129 1.00 58.25 261 MET A CA 1
ATOM 2103 C C . MET A 1 261 ? -14.086 -11.788 10.280 1.00 58.25 261 MET A C 1
ATOM 2105 O O . MET A 1 261 ? -14.154 -11.346 11.423 1.00 58.25 261 MET A O 1
ATOM 2109 N N . ASN A 1 262 ? -13.357 -12.871 9.993 1.00 61.09 262 ASN A N 1
ATOM 2110 C CA . ASN A 1 262 ? -12.618 -13.611 11.021 1.00 61.09 262 ASN A CA 1
ATOM 2111 C C . ASN A 1 262 ? -11.380 -12.864 11.525 1.00 61.09 262 ASN A C 1
ATOM 2113 O O . ASN A 1 262 ? -10.989 -13.050 12.672 1.00 61.09 262 ASN A O 1
ATOM 2117 N N . VAL A 1 263 ? -10.769 -12.028 10.684 1.00 61.09 263 VAL A N 1
ATOM 2118 C CA . VAL A 1 263 ? -9.583 -11.243 11.049 1.00 61.09 263 VAL A CA 1
ATOM 2119 C C . VAL A 1 263 ? -9.961 -9.991 11.839 1.00 61.09 263 VAL A C 1
ATOM 2121 O O . VAL A 1 263 ? -9.217 -9.592 12.727 1.00 61.09 263 VAL A O 1
ATOM 2124 N N . TYR A 1 264 ? -11.121 -9.394 11.556 1.00 64.44 264 TYR A N 1
ATOM 2125 C CA . TYR A 1 264 ? -11.525 -8.106 12.131 1.00 64.44 264 TYR A CA 1
ATOM 2126 C C . TYR A 1 264 ? -12.667 -8.209 13.147 1.00 64.44 264 TYR A C 1
ATOM 2128 O O . TYR A 1 264 ? -13.352 -7.222 13.407 1.00 64.44 264 TYR A O 1
ATOM 2136 N N . ARG A 1 265 ? -12.873 -9.390 13.744 1.00 64.69 265 ARG A N 1
ATOM 2137 C CA . ARG A 1 265 ? -13.937 -9.635 14.732 1.00 64.69 265 ARG A CA 1
ATOM 2138 C C . ARG A 1 265 ? -13.952 -8.590 15.855 1.00 64.69 265 ARG A C 1
ATOM 2140 O O . ARG A 1 265 ? -15.017 -8.098 16.201 1.00 64.69 265 ARG A O 1
ATOM 2147 N N . HIS A 1 266 ? -12.783 -8.212 16.373 1.00 64.19 266 HIS A N 1
ATOM 2148 C CA . HIS A 1 266 ? -12.671 -7.210 17.438 1.00 64.19 266 HIS A CA 1
ATOM 2149 C C . HIS A 1 266 ? -13.097 -5.806 16.990 1.00 64.19 266 HIS A C 1
ATOM 2151 O O . HIS A 1 266 ? -13.813 -5.130 17.718 1.00 64.19 266 HIS A O 1
ATOM 2157 N N . ALA A 1 267 ? -12.722 -5.389 15.778 1.00 64.31 267 ALA A N 1
ATOM 2158 C CA . ALA A 1 267 ? -13.141 -4.100 15.225 1.00 64.31 267 ALA A CA 1
ATOM 2159 C C . ALA A 1 267 ? -14.661 -4.055 14.986 1.00 64.31 267 ALA A C 1
ATOM 2161 O O . ALA A 1 267 ? -15.305 -3.039 15.228 1.00 64.31 267 ALA A O 1
ATOM 2162 N N . LEU A 1 268 ? -15.250 -5.181 14.570 1.00 65.94 268 LEU A N 1
ATOM 2163 C CA . LEU A 1 268 ? -16.700 -5.310 14.409 1.00 65.94 268 LEU A CA 1
ATOM 2164 C C . LEU A 1 268 ? -17.447 -5.211 15.741 1.00 65.94 268 LEU A C 1
ATOM 2166 O O . LEU A 1 268 ? -18.496 -4.584 15.776 1.00 65.94 268 LEU A O 1
ATOM 2170 N N . TRP A 1 269 ? -16.912 -5.771 16.831 1.00 67.31 269 TRP A N 1
ATOM 2171 C CA . TRP A 1 269 ? -17.494 -5.577 18.165 1.00 67.31 269 TRP A CA 1
ATOM 2172 C C . TRP A 1 269 ? -17.455 -4.116 18.614 1.00 67.31 269 TRP A C 1
ATOM 2174 O O . TRP A 1 269 ? -18.439 -3.625 19.161 1.00 67.31 269 TRP A O 1
ATOM 2184 N N . SER A 1 270 ? -16.364 -3.395 18.347 1.00 66.50 270 SER A N 1
ATOM 2185 C CA . SER A 1 270 ? -16.317 -1.954 18.619 1.00 66.50 270 SER A CA 1
ATOM 2186 C C . SER A 1 270 ? -17.357 -1.185 17.797 1.00 66.50 270 SER A C 1
ATOM 2188 O O . SER A 1 270 ? -18.037 -0.314 18.334 1.00 66.50 270 SER A O 1
ATOM 2190 N N . ALA A 1 271 ? -17.532 -1.531 16.518 1.00 68.75 271 ALA A N 1
ATOM 2191 C CA . ALA A 1 271 ? -18.552 -0.925 15.661 1.00 68.75 271 ALA A CA 1
ATOM 2192 C C . ALA A 1 271 ? -19.988 -1.248 16.123 1.00 68.75 271 ALA A C 1
ATOM 2194 O O . ALA A 1 271 ? -20.855 -0.377 16.075 1.00 68.75 271 ALA A O 1
ATOM 2195 N N . ASP A 1 272 ? -20.233 -2.469 16.601 1.00 73.81 272 ASP A N 1
ATOM 2196 C CA . ASP A 1 272 ? -21.519 -2.898 17.165 1.00 73.81 272 ASP A CA 1
ATOM 2197 C C . ASP A 1 272 ? -21.871 -2.112 18.436 1.00 73.81 272 ASP A C 1
ATOM 2199 O O . ASP A 1 272 ? -22.990 -1.623 18.577 1.00 73.81 272 ASP A O 1
ATOM 2203 N N . LYS A 1 273 ? -20.885 -1.863 19.307 1.00 74.94 273 LYS A N 1
ATOM 2204 C CA . LYS A 1 273 ? -21.074 -1.011 20.488 1.00 74.94 273 LYS A CA 1
ATOM 2205 C C . LYS A 1 273 ? -21.490 0.417 20.110 1.00 74.94 273 LYS A C 1
ATOM 2207 O O . LYS A 1 273 ? -22.432 0.949 20.690 1.00 74.94 273 LYS A O 1
ATOM 2212 N N . ILE A 1 274 ? -20.848 1.009 19.099 1.00 75.38 274 ILE A N 1
ATOM 2213 C CA . ILE A 1 274 ? -21.229 2.334 18.574 1.00 75.38 274 ILE A CA 1
ATOM 2214 C C . ILE A 1 274 ? -22.653 2.302 17.994 1.00 75.38 274 ILE A C 1
ATOM 2216 O O . ILE A 1 274 ? -23.413 3.260 18.143 1.00 75.38 274 ILE A O 1
ATOM 2220 N N . ALA A 1 275 ? -23.039 1.212 17.324 1.00 75.94 275 ALA A N 1
ATOM 2221 C CA . ALA A 1 275 ? -24.398 1.050 16.814 1.00 75.94 275 ALA A CA 1
ATOM 2222 C C . ALA A 1 275 ? -25.428 0.987 17.955 1.00 75.94 275 ALA A C 1
ATOM 2224 O O . ALA A 1 275 ? -26.460 1.652 17.870 1.00 75.94 275 ALA A O 1
ATOM 2225 N N . ALA A 1 276 ? -25.127 0.264 19.037 1.00 81.62 276 ALA A N 1
ATOM 2226 C CA . ALA A 1 276 ? -25.968 0.210 20.230 1.00 81.62 276 ALA A CA 1
ATOM 2227 C C . ALA A 1 276 ? -26.123 1.593 20.894 1.00 81.62 276 ALA A C 1
ATOM 2229 O O . ALA A 1 276 ? -27.242 1.999 21.197 1.00 81.62 276 ALA A O 1
ATOM 2230 N N . GLU A 1 277 ? -25.038 2.362 21.036 1.00 82.81 277 GLU A N 1
ATOM 2231 C CA . GLU A 1 277 ? -25.077 3.734 21.576 1.00 82.81 277 GLU A CA 1
ATOM 2232 C C . GLU A 1 277 ? -25.968 4.667 20.733 1.00 82.81 277 GLU A C 1
ATOM 2234 O O . GLU A 1 277 ? -26.726 5.474 21.275 1.00 82.81 277 GLU A O 1
ATOM 2239 N N . LYS A 1 278 ? -25.954 4.525 19.400 1.00 81.88 278 LYS A N 1
ATOM 2240 C CA . LYS A 1 278 ? -26.854 5.279 18.507 1.00 81.88 278 LYS A CA 1
ATOM 2241 C C . LYS A 1 278 ? -28.328 4.938 18.728 1.00 81.88 278 LYS A C 1
ATOM 2243 O O . LYS A 1 278 ? -29.159 5.845 18.692 1.00 81.88 278 LYS A O 1
ATOM 2248 N N . PHE A 1 279 ? -28.659 3.667 18.964 1.00 82.00 279 PHE A N 1
ATOM 2249 C CA . PHE A 1 279 ? -30.023 3.277 19.335 1.00 82.00 279 PHE A CA 1
ATOM 2250 C C . PHE A 1 279 ? -30.436 3.886 20.675 1.00 82.00 279 PHE A C 1
ATOM 2252 O O . PHE A 1 279 ? -31.547 4.397 20.793 1.00 82.00 279 PHE A O 1
ATOM 2259 N N . ASP A 1 280 ? -29.526 3.912 21.645 1.00 84.88 280 ASP A N 1
ATOM 2260 C CA . ASP A 1 280 ? -29.758 4.514 22.958 1.00 84.88 280 ASP A CA 1
ATOM 2261 C C . ASP A 1 280 ? -30.120 6.008 22.850 1.00 84.88 280 ASP A C 1
ATOM 2263 O O . ASP A 1 280 ? -31.048 6.482 23.505 1.00 84.88 280 ASP A O 1
ATOM 2267 N N . HIS A 1 281 ? -29.445 6.746 21.962 1.00 80.25 281 HIS A N 1
ATOM 2268 C CA . HIS A 1 281 ? -29.775 8.143 21.663 1.00 80.25 281 HIS A CA 1
ATOM 2269 C C . HIS A 1 281 ? -31.138 8.316 20.976 1.00 80.25 281 HIS A C 1
ATOM 2271 O O . HIS A 1 281 ? -31.873 9.242 21.317 1.00 80.25 281 HIS A O 1
ATOM 2277 N N . LEU A 1 282 ? -31.501 7.440 20.033 1.00 81.44 282 LEU A N 1
ATOM 2278 C CA . LEU A 1 282 ? -32.808 7.489 19.363 1.00 81.44 282 LEU A CA 1
ATOM 2279 C C . LEU A 1 282 ? -33.961 7.231 20.341 1.00 81.44 282 LEU A C 1
ATOM 2281 O O . LEU A 1 282 ? -34.971 7.932 20.306 1.00 81.44 282 LEU A O 1
ATOM 2285 N N . LEU A 1 283 ? -33.793 6.260 21.238 1.00 82.81 283 LEU A N 1
ATOM 2286 C CA . LEU A 1 283 ? -34.795 5.921 22.247 1.00 82.81 283 LEU A CA 1
ATOM 2287 C C . LEU A 1 283 ? -34.948 7.030 23.298 1.00 82.81 283 LEU A C 1
ATOM 2289 O O . LEU A 1 283 ? -36.064 7.312 23.723 1.00 82.81 283 LEU A O 1
ATOM 2293 N N . LYS A 1 284 ? -33.853 7.699 23.684 1.00 80.62 284 LYS A N 1
ATOM 2294 C CA . LYS A 1 284 ? -33.879 8.805 24.660 1.00 80.62 284 LYS A CA 1
ATOM 2295 C C . LYS A 1 284 ? -34.430 10.116 24.096 1.00 80.62 284 LYS A C 1
ATOM 2297 O O . LYS A 1 284 ? -35.029 10.870 24.849 1.00 80.62 284 LYS A O 1
ATOM 2302 N N . ASN A 1 285 ? -34.275 10.367 22.795 1.00 59.28 285 ASN A N 1
ATOM 2303 C CA . ASN A 1 285 ? -34.829 11.548 22.119 1.00 59.28 285 ASN A CA 1
ATOM 2304 C C . ASN A 1 285 ? -36.312 11.396 21.723 1.00 59.28 285 ASN A C 1
ATOM 2306 O O . ASN A 1 285 ? -36.858 12.279 21.068 1.00 59.28 285 ASN A O 1
ATOM 2310 N N . SER A 1 286 ? -36.944 10.268 22.064 1.00 52.78 286 SER A N 1
ATOM 2311 C CA . SER A 1 286 ? -38.361 9.991 21.783 1.00 52.78 286 SER A CA 1
ATOM 2312 C C . SER A 1 286 ? -39.295 10.304 22.969 1.00 52.78 286 SER A C 1
ATOM 2314 O O . SER A 1 286 ? -40.462 9.919 22.925 1.00 52.78 286 SER A O 1
ATOM 2316 N N . ASN A 1 287 ? -38.794 10.990 24.004 1.00 44.03 287 ASN A N 1
ATOM 2317 C CA . ASN A 1 287 ? -39.553 11.551 25.134 1.00 44.03 287 ASN A CA 1
ATOM 2318 C C . ASN A 1 287 ? -39.455 13.078 25.123 1.00 44.03 287 ASN A C 1
ATOM 2320 O O . ASN A 1 287 ? -40.410 13.718 25.611 1.00 44.03 287 ASN A O 1
#

Nearest PDB structures (foldseek):
  3nkh-assembly1_A  TM=7.762E-01  e=5.537E-13  Staphylococcus aureus subsp. aureus USA300_TCH1516
  6en1-assembly1_A  TM=8.193E-01  e=1.737E-10  Enterococcus faecalis
  6emy-assembly1_A  TM=7.930E-01  e=9.403E-11  Enterococcus faecalis
  6en0-assembly1_B  TM=8.129E-01  e=4.013E-10  Enterococcus faecalis
  6emy-assembly1_B  TM=7.788E-01  e=2.871E-10  Enterococcus faecalis

Solvent-accessible surface area (backbone atoms only — not comparable to full-atom values): 17310 Å² total; per-residue (Å²): 134,85,84,77,69,88,76,79,71,84,67,76,85,66,94,83,76,76,55,58,45,103,82,73,45,77,57,53,60,49,79,43,79,75,51,101,90,38,69,46,75,48,71,66,79,51,54,48,100,84,70,48,68,69,54,92,66,66,90,63,69,85,66,77,75,76,82,78,69,80,75,75,78,85,64,57,63,55,73,67,56,46,52,53,49,55,61,58,35,72,82,43,63,66,70,58,34,52,53,52,51,46,28,34,74,53,24,51,51,70,29,36,54,36,44,31,37,52,96,35,52,40,72,86,83,24,34,38,50,4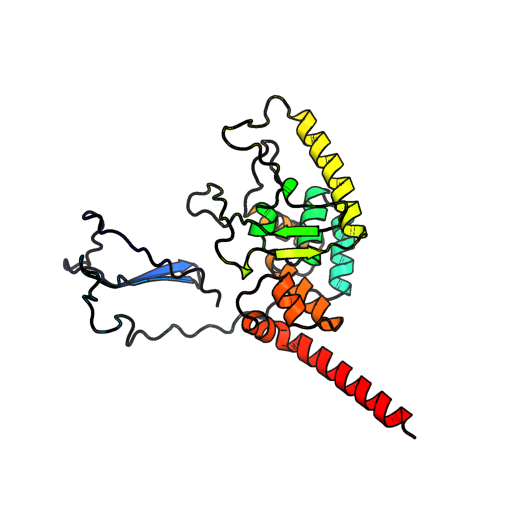2,60,39,27,27,55,86,45,96,84,74,57,84,52,78,42,65,49,92,45,82,65,54,49,45,69,40,81,52,56,68,73,55,36,53,52,48,52,57,48,49,54,54,50,51,54,56,53,63,76,29,70,94,60,46,66,79,64,84,81,72,96,68,51,37,72,41,46,44,85,47,50,46,55,42,60,75,59,51,66,47,58,50,46,55,52,50,30,61,77,67,74,46,84,91,64,58,72,71,28,34,26,49,20,31,51,46,54,40,34,62,72,66,48,56,67,69,60,52,31,57,54,54,43,53,94,48,63,64,66,53,54,71,72,42,49,68,40,49,51,55,40,49,52,54,52,51,54,51,50,53,52,56,64,63,73,72,116

pLDDT: mean 74.29, std 21.39, range [19.45, 98.25]

Sequence (287 aa):
MKFISAEFMLATLNPSSKCFDEHGGIQMASIRKRGTNSYLLTVELGYDAQGKRVIKDNPMNGVKKPKEKATREIEVYDEHEVQQLTNALEKEPLRFKVLVMLALITGMRRGELVGLEWKHVDLNEGIIHIKQSIPIAADGVPVIKTSKTKNSVRQISLPASMVDLLKKYRVHYLQEKMKLLDRWDEGNEEKREFVFSNPDGKPIYFSRPTKWWIAFLEKNNLRKIRFHDLRHTSATLLINQGVHAKIISVRLGHADISTTMNVYRHALWSADKIAAEKFDHLLKNSN

Mean predicted aligned error: 14.31 Å

Radius of gyration: 23.68 Å; Cα contacts (8 Å, |Δi|>4): 307; chains: 1; bounding box: 62×65×51 Å

Secondary structure (DSSP, 8-state):
--------------TT---B-TTS-B--EEEEEEETTEEEEEE---B-TTS-BS-SS-TTTT-PPPPPP-PPP-----HHHHHHHHHHHTTS-HHHHHHHHHHHHH---HHHHHT-BGGGEETTTTEEEE-EE----SSS---PEE--SGGG-EEEE--HHHHHHHHHHHHHHHHHHHTTTTTS---SS----BSSB-TTSSBPPTTHHHHHHHHHHHHTT-----TTHHHHHHHHHHHHTT--HHHHHHHHT-S-HHHHHHHSHHHHHHHHHHHHHHHHHHHHTT-

Foldseek 3Di:
DDPPDPPPPPPPDDPPDFPADPVRHGPQWDWDAPDPPDIDIDHDQDADPVRHGPDPDDPCVPPDDPPDDPDPAQDADDPVLVVLVLVLLVPPDLLLSLLLVCCQQQVEDLQQLLPFFPVQADLPQQKGWRFWGFDDDPVQDGDIDGPPDPLRTAMAHDDNVSSVSLVVLVVVLVVLQVVLVPQQCPDDDDPTQRSADDSNRHGPRSCVSFVVVQVSCVVSVRDDHGSSSSSVNNLLVCLLVVNDLVVSCSSNSPPDSVVVCVNNVVSNVNSVVVVVVVVVVVVVVVD

InterPro domains:
  IPR002104 Integrase, catalytic domain [PF00589] (77-267)
  IPR002104 Integrase, catalytic domain [PS51898] (72-279)
  IPR011010 DNA breaking-rejoining enzyme, catalytic core [SSF56349] (49-273)
  IPR013762 Integrase-like, catalytic domain superfamily [G3DSA:1.10.443.10] (64-283)
  IPR050090 Bacterial tyrosine recombinase XerC/XerD complex [PTHR30349] (38-280)

Organism: NCBI:txid1477